Protein AF-A0A453NXA2-F1 (afdb_monomer)

InterPro domains:
  IPR001005 SANT/Myb domain [PS50090] (197-261)
  IPR001005 SANT/Myb domain [SM00717] (201-263)
  IPR041636 Ribonuclease J, C-terminal [PF17770] (17-119)
  IPR044822 Myb/SANT-like DNA-binding domain 4 [PF13837] (202-285)

Nearest PDB structures (foldseek):
  3zq4-assembly1_E  TM=6.603E-01  e=2.485E-03  Bacillus subtilis subsp. subtilis str. 168
  3zq4-assembly1_A  TM=5.933E-01  e=2.485E-03  Bacillus subtilis subsp. subtilis str. 168
  6ah0-assembly1_A  TM=2.338E-01  e=2.488E+00  Homo sapiens

Secondary structure (DSSP, 8-state):
---EEETTTEEE-TTTTTHHHHHHHHHH-EEEEEEEEEPPPTTS---S-EEEEEEEEESS--GGGHHHHHHHHHHHHHHHTS-TT--HHHHHHHHHHHHHHHHHHHHS---EEEEEEEE--SS---THHHHHHHHHHHTTTTSPPP-------PPPP-------------------------------------PPP----TT---HHHHHHHHHHHHHTHHHHHH-S-THHHHHHHHHHHHHTT----HHHHHHHHHHHHHHHHHHTT-HHHHHH-TTHHHHHHHHGGGSSSS--

Structure (mmCIF, N/CA/C/O backbone):
data_AF-A0A453NXA2-F1
#
_entry.id   AF-A0A453NXA2-F1
#
loop_
_atom_site.group_PDB
_atom_site.id
_atom_site.type_symbol
_atom_site.label_atom_id
_atom_site.label_alt_id
_atom_site.label_comp_id
_atom_site.label_asym_id
_atom_site.label_entity_id
_atom_site.label_seq_id
_atom_site.pdbx_PDB_ins_code
_atom_site.Cartn_x
_atom_site.Cartn_y
_atom_site.Cartn_z
_atom_site.occupancy
_atom_site.B_iso_or_equiv
_atom_site.auth_seq_id
_atom_site.auth_comp_id
_atom_site.auth_asym_id
_atom_site.auth_atom_id
_atom_site.pdbx_PDB_model_num
ATOM 1 N N . ARG A 1 1 ? 34.187 -11.661 -14.215 1.00 79.56 1 ARG A N 1
ATOM 2 C CA . ARG A 1 1 ? 32.907 -11.544 -13.470 1.00 79.56 1 ARG A CA 1
ATOM 3 C C . ARG A 1 1 ? 31.966 -10.726 -14.341 1.00 79.56 1 ARG A C 1
ATOM 5 O O . ARG A 1 1 ? 32.430 -9.729 -14.877 1.00 79.56 1 ARG A O 1
ATOM 12 N N . LEU A 1 2 ? 30.729 -11.174 -14.564 1.00 91.75 2 LEU A N 1
ATOM 13 C CA . LEU A 1 2 ? 29.764 -10.411 -15.360 1.00 91.75 2 LEU A CA 1
ATOM 14 C C . LEU A 1 2 ? 29.405 -9.125 -14.603 1.00 91.75 2 LEU A C 1
ATOM 16 O O . LEU A 1 2 ? 29.088 -9.188 -13.413 1.00 91.75 2 LEU A O 1
ATOM 20 N N . MET A 1 3 ? 29.511 -7.991 -15.287 1.00 93.19 3 MET A N 1
ATOM 21 C CA . MET A 1 3 ? 29.197 -6.669 -14.754 1.00 93.19 3 MET A CA 1
ATOM 22 C C . MET A 1 3 ? 28.035 -6.091 -15.552 1.00 93.19 3 MET A C 1
ATOM 24 O O . MET A 1 3 ? 27.942 -6.301 -16.760 1.00 93.19 3 MET A O 1
ATOM 28 N N . TYR A 1 4 ? 27.170 -5.361 -14.871 1.00 92.25 4 TYR A N 1
ATOM 29 C CA . TYR A 1 4 ? 25.994 -4.720 -15.426 1.00 92.25 4 TYR A CA 1
ATOM 30 C C . TYR A 1 4 ? 26.121 -3.210 -15.237 1.00 92.25 4 TYR A C 1
ATOM 32 O O . TYR A 1 4 ? 26.714 -2.739 -14.264 1.00 92.25 4 TYR A O 1
ATOM 40 N N . SER A 1 5 ? 25.554 -2.462 -16.177 1.00 92.94 5 SER A N 1
ATOM 41 C CA . SER A 1 5 ? 25.441 -1.007 -16.131 1.00 92.94 5 SER A CA 1
ATOM 42 C C . SER A 1 5 ? 23.957 -0.648 -16.058 1.00 92.94 5 SER A C 1
ATOM 44 O O . SER A 1 5 ? 23.166 -1.133 -16.865 1.00 92.94 5 SER A O 1
ATOM 46 N N . ASP A 1 6 ? 23.584 0.156 -15.062 1.00 91.56 6 ASP A N 1
ATOM 47 C CA . ASP A 1 6 ? 22.231 0.678 -14.842 1.00 91.56 6 ASP A CA 1
ATOM 48 C C . ASP A 1 6 ? 22.245 2.193 -15.089 1.00 91.56 6 ASP A C 1
ATOM 50 O O . ASP A 1 6 ? 22.374 3.013 -14.170 1.00 91.56 6 ASP A O 1
ATOM 54 N N . GLY A 1 7 ? 22.230 2.541 -16.380 1.00 90.38 7 GLY A N 1
ATOM 55 C CA . GLY A 1 7 ? 22.429 3.905 -16.866 1.00 90.38 7 GLY A CA 1
ATOM 56 C C . GLY A 1 7 ? 23.718 4.530 -16.328 1.00 90.38 7 GLY A C 1
ATOM 57 O O . GLY A 1 7 ? 24.735 3.860 -16.146 1.00 90.38 7 GLY A O 1
ATOM 58 N N . ASP A 1 8 ? 23.639 5.820 -16.017 1.00 90.94 8 ASP A N 1
ATOM 59 C CA . ASP A 1 8 ? 24.784 6.618 -15.562 1.00 90.94 8 ASP A CA 1
ATOM 60 C C . ASP A 1 8 ? 25.007 6.512 -14.041 1.00 90.94 8 ASP A C 1
ATOM 62 O O . ASP A 1 8 ? 25.883 7.170 -13.483 1.00 90.94 8 ASP A O 1
ATOM 66 N N . LYS A 1 9 ? 24.162 5.741 -13.341 1.00 84.38 9 LYS A N 1
ATOM 67 C CA . LYS A 1 9 ? 24.026 5.806 -11.878 1.00 84.38 9 LYS A CA 1
ATOM 68 C C . LYS A 1 9 ? 24.672 4.644 -11.143 1.00 84.38 9 LYS A C 1
ATOM 70 O O . LYS A 1 9 ? 25.039 4.813 -9.983 1.00 84.38 9 LYS A O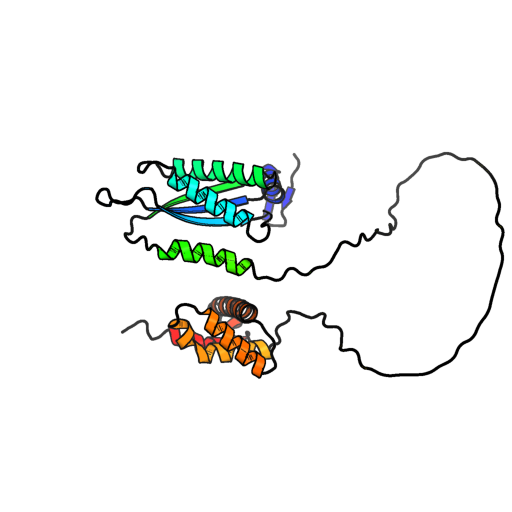 1
ATOM 75 N N . ALA A 1 10 ? 24.790 3.475 -11.771 1.00 87.00 10 ALA A N 1
ATOM 76 C CA . ALA A 1 10 ? 25.385 2.318 -11.117 1.00 87.00 10 ALA A CA 1
ATOM 77 C C . ALA A 1 10 ? 26.055 1.357 -12.108 1.00 87.00 10 ALA A C 1
ATOM 79 O O . ALA A 1 10 ? 25.539 1.064 -13.185 1.00 87.00 10 ALA A O 1
ATOM 80 N N . PHE A 1 11 ? 27.211 0.837 -11.701 1.00 92.88 11 PHE A N 1
ATOM 81 C CA . PHE A 1 11 ? 27.944 -0.220 -12.386 1.00 92.88 11 PHE A CA 1
ATOM 82 C C . PHE A 1 11 ? 28.392 -1.237 -11.346 1.00 92.88 11 PHE A C 1
ATOM 84 O O . PHE A 1 11 ? 28.969 -0.870 -10.323 1.00 92.88 11 PHE A O 1
ATOM 91 N N . GLY A 1 12 ? 28.110 -2.511 -11.578 1.00 94.75 12 GLY A N 1
ATOM 92 C CA . GLY A 1 12 ? 28.336 -3.513 -10.551 1.00 94.75 12 GLY A CA 1
ATOM 93 C C . GLY A 1 12 ? 27.922 -4.901 -10.979 1.00 94.75 12 GLY A C 1
ATOM 94 O O . GLY A 1 12 ? 27.597 -5.167 -12.134 1.00 94.75 12 GLY A O 1
ATOM 95 N N . THR A 1 13 ? 27.963 -5.818 -10.033 1.00 94.94 13 THR A N 1
ATOM 96 C CA . THR A 1 13 ? 27.614 -7.216 -10.267 1.00 94.94 13 THR A CA 1
ATOM 97 C C . THR A 1 13 ? 26.113 -7.410 -10.064 1.00 94.94 13 THR A C 1
ATOM 99 O O . THR A 1 13 ? 25.423 -6.498 -9.609 1.00 94.94 13 THR A O 1
ATOM 102 N N . SER A 1 14 ? 25.573 -8.588 -10.393 1.00 92.75 14 SER A N 1
ATOM 103 C CA . SER A 1 14 ? 24.134 -8.843 -10.210 1.00 92.75 14 SER A CA 1
ATOM 104 C C . SER A 1 14 ? 23.674 -8.652 -8.763 1.00 92.75 14 SER A C 1
ATOM 106 O O . SER A 1 14 ? 22.552 -8.202 -8.536 1.00 92.75 14 SER A O 1
ATOM 108 N N . THR A 1 15 ? 24.549 -8.944 -7.798 1.00 92.50 15 THR A N 1
ATOM 109 C CA . THR A 1 15 ? 24.304 -8.725 -6.370 1.00 92.50 15 THR A CA 1
ATOM 110 C C . THR A 1 15 ? 24.304 -7.242 -6.014 1.00 92.50 15 THR A C 1
ATOM 112 O O . THR A 1 15 ? 23.381 -6.797 -5.344 1.00 92.50 15 THR A O 1
ATOM 115 N N . ASP A 1 16 ? 25.283 -6.471 -6.498 1.00 92.06 16 ASP A N 1
ATOM 116 C CA . ASP A 1 16 ? 25.408 -5.039 -6.172 1.00 92.06 16 ASP A CA 1
ATOM 117 C C . ASP A 1 16 ? 24.217 -4.228 -6.702 1.00 92.06 16 ASP A C 1
ATOM 119 O O . ASP A 1 16 ? 23.805 -3.236 -6.108 1.00 92.06 16 ASP A O 1
ATOM 123 N N . LEU A 1 17 ? 23.645 -4.669 -7.825 1.00 92.38 17 LEU A N 1
ATOM 124 C CA . LEU A 1 17 ? 22.494 -4.038 -8.473 1.00 92.38 17 LEU A CA 1
ATOM 125 C C . LEU A 1 17 ? 21.147 -4.665 -8.076 1.00 92.38 17 LEU A C 1
ATOM 127 O O . LEU A 1 17 ? 20.105 -4.259 -8.601 1.00 92.38 17 LEU A O 1
ATOM 131 N N . CYS A 1 18 ? 21.159 -5.645 -7.165 1.00 92.81 18 CYS A N 1
ATOM 132 C CA . CYS A 1 18 ? 19.988 -6.393 -6.701 1.00 92.81 18 CYS A CA 1
ATOM 133 C C . CYS A 1 18 ? 19.114 -6.935 -7.850 1.00 92.81 18 CYS A C 1
ATOM 135 O O . CYS A 1 18 ? 17.885 -6.884 -7.784 1.00 92.81 18 CYS A O 1
ATOM 137 N N . ILE A 1 19 ? 19.731 -7.440 -8.924 1.00 92.94 19 ILE A N 1
ATOM 138 C CA . ILE A 1 19 ? 19.012 -7.836 -10.150 1.00 92.94 19 ILE A CA 1
ATOM 139 C C . ILE A 1 19 ? 17.969 -8.921 -9.854 1.00 92.94 19 ILE A C 1
ATOM 141 O O . ILE A 1 19 ? 16.827 -8.814 -10.302 1.00 92.94 19 ILE A O 1
ATOM 145 N N . ASP A 1 20 ? 18.327 -9.919 -9.043 1.00 91.62 20 ASP A N 1
ATOM 146 C CA . ASP A 1 20 ? 17.418 -11.009 -8.674 1.00 91.62 20 ASP A CA 1
ATOM 147 C C . ASP A 1 20 ? 16.203 -10.504 -7.884 1.00 91.62 20 ASP A C 1
ATOM 149 O O . ASP A 1 20 ? 15.081 -10.961 -8.094 1.00 91.62 20 ASP A O 1
ATOM 153 N N . GLU A 1 21 ? 16.401 -9.533 -6.990 1.00 92.44 21 GLU A N 1
ATOM 154 C CA . GLU A 1 21 ? 15.311 -8.928 -6.221 1.00 92.44 21 GLU A CA 1
ATOM 155 C C . GLU A 1 21 ? 14.373 -8.128 -7.128 1.00 92.44 21 GLU A C 1
ATOM 157 O O . GLU A 1 21 ? 13.157 -8.312 -7.063 1.00 92.44 21 GLU A O 1
ATOM 162 N N . ARG A 1 22 ? 14.923 -7.312 -8.038 1.00 93.44 22 ARG A N 1
ATOM 163 C CA . ARG A 1 22 ? 14.127 -6.584 -9.040 1.00 93.44 22 ARG A CA 1
ATOM 164 C C . ARG A 1 22 ? 13.293 -7.546 -9.883 1.00 93.44 22 ARG A C 1
ATOM 166 O O . ARG A 1 22 ? 12.110 -7.291 -10.112 1.00 93.44 22 ARG A O 1
ATOM 173 N N . PHE A 1 23 ? 13.886 -8.663 -10.304 1.00 92.44 23 PHE A N 1
ATOM 174 C CA . PHE A 1 23 ? 13.190 -9.687 -11.076 1.00 92.44 23 PHE A CA 1
ATOM 175 C C . PHE A 1 23 ? 12.053 -10.344 -10.279 1.00 92.44 23 PHE A C 1
ATOM 177 O O . PHE A 1 23 ? 10.949 -10.501 -10.810 1.00 92.44 23 PHE A O 1
ATOM 184 N N . ARG A 1 24 ? 12.277 -10.674 -8.998 1.00 91.69 24 ARG A N 1
ATOM 185 C CA . ARG A 1 24 ? 11.220 -11.202 -8.116 1.00 91.69 24 ARG A CA 1
ATOM 186 C C . ARG A 1 24 ? 10.076 -10.209 -7.944 1.00 91.69 24 ARG A C 1
ATOM 188 O O . ARG A 1 24 ? 8.927 -10.587 -8.142 1.00 91.69 24 ARG A O 1
ATOM 195 N N . ILE A 1 25 ? 10.369 -8.940 -7.655 1.00 93.06 25 ILE A N 1
ATOM 196 C CA . ILE A 1 25 ? 9.336 -7.906 -7.481 1.00 93.06 25 ILE A CA 1
ATOM 197 C C . ILE A 1 25 ? 8.529 -7.721 -8.771 1.00 93.06 25 ILE A C 1
ATOM 199 O O . ILE A 1 25 ? 7.306 -7.602 -8.716 1.00 93.06 25 ILE A O 1
ATOM 203 N N . ALA A 1 26 ? 9.185 -7.738 -9.934 1.00 92.12 26 ALA A N 1
ATOM 204 C CA . ALA A 1 26 ? 8.505 -7.629 -11.221 1.00 92.12 26 ALA A CA 1
ATOM 205 C C . ALA A 1 26 ? 7.600 -8.840 -11.523 1.00 92.12 26 ALA A C 1
ATOM 207 O O . ALA A 1 26 ? 6.525 -8.671 -12.095 1.00 92.12 26 ALA A O 1
ATOM 208 N N . SER A 1 27 ? 8.020 -10.047 -11.132 1.00 91.44 27 SER A N 1
ATOM 209 C CA . SER A 1 27 ? 7.342 -11.303 -11.491 1.00 91.44 27 SER A CA 1
ATOM 210 C C . SER A 1 27 ? 6.247 -11.727 -10.506 1.00 91.44 27 SER A C 1
ATOM 212 O O . SER A 1 27 ? 5.199 -12.242 -10.919 1.00 91.44 27 SER A O 1
ATOM 214 N N . ASP A 1 28 ? 6.509 -11.550 -9.211 1.00 92.31 28 ASP A N 1
ATOM 215 C CA . ASP A 1 28 ? 5.683 -12.026 -8.098 1.00 92.31 28 ASP A CA 1
ATOM 216 C C . ASP A 1 28 ? 4.988 -10.898 -7.322 1.00 92.31 28 ASP A C 1
ATOM 218 O O . ASP A 1 28 ? 4.021 -11.159 -6.602 1.00 92.31 28 ASP A O 1
ATOM 222 N N . GLY A 1 29 ? 5.437 -9.655 -7.496 1.00 94.25 29 GLY A N 1
ATOM 223 C CA . GLY A 1 29 ? 4.878 -8.486 -6.834 1.00 94.25 29 GLY A CA 1
ATOM 224 C C . GLY A 1 29 ? 5.404 -8.259 -5.419 1.00 94.25 29 GLY A C 1
ATOM 225 O O . GLY A 1 29 ? 6.118 -9.073 -4.832 1.00 94.25 29 GLY A O 1
ATOM 226 N N . ILE A 1 30 ? 5.029 -7.113 -4.858 1.00 95.62 30 ILE A N 1
ATOM 227 C CA . ILE A 1 30 ? 5.391 -6.711 -3.498 1.00 95.62 30 ILE A CA 1
ATOM 228 C C . ILE A 1 30 ? 4.187 -6.099 -2.779 1.00 95.62 30 ILE A C 1
ATOM 230 O O . ILE A 1 30 ? 3.354 -5.412 -3.380 1.00 95.62 30 ILE A O 1
ATOM 234 N N . ILE A 1 31 ? 4.091 -6.361 -1.480 1.00 96.19 31 ILE A N 1
ATOM 235 C CA . ILE A 1 31 ? 3.026 -5.894 -0.596 1.00 96.19 31 ILE A CA 1
ATOM 236 C C . ILE A 1 31 ? 3.664 -5.166 0.578 1.00 96.19 31 ILE A C 1
ATOM 238 O O . ILE A 1 31 ? 4.486 -5.725 1.302 1.00 96.19 31 ILE A O 1
ATOM 242 N N . PHE A 1 32 ? 3.231 -3.932 0.786 1.00 97.06 32 PHE A N 1
ATOM 243 C CA . PHE A 1 32 ? 3.589 -3.112 1.930 1.00 97.06 32 PHE A CA 1
ATOM 244 C C . PHE A 1 32 ? 2.381 -2.982 2.846 1.00 97.06 32 PHE A C 1
ATOM 246 O O . PHE A 1 32 ? 1.301 -2.588 2.404 1.00 97.06 32 PHE A O 1
ATOM 253 N N . VAL A 1 33 ? 2.567 -3.294 4.124 1.00 97.19 33 VAL A N 1
ATOM 254 C CA . VAL A 1 33 ? 1.532 -3.185 5.151 1.00 97.19 33 VAL A CA 1
ATOM 255 C C . VAL A 1 33 ? 2.051 -2.314 6.280 1.00 97.19 33 VAL A C 1
ATOM 257 O O . VAL A 1 33 ? 3.033 -2.655 6.931 1.00 97.19 33 VAL A O 1
ATOM 260 N N . SER A 1 34 ? 1.363 -1.210 6.539 1.00 96.50 34 SER A N 1
ATOM 261 C CA . SER A 1 34 ? 1.533 -0.429 7.761 1.00 96.50 34 SER A CA 1
ATOM 262 C C . SER A 1 34 ? 0.340 -0.707 8.670 1.00 96.50 34 SER A C 1
ATOM 264 O O . SER A 1 34 ? -0.806 -0.500 8.260 1.00 96.50 34 SER A O 1
ATOM 266 N N . MET A 1 35 ? 0.600 -1.225 9.870 1.00 94.50 35 MET A N 1
ATOM 267 C CA . MET A 1 35 ? -0.419 -1.464 10.889 1.00 94.50 35 MET A CA 1
ATOM 268 C C . MET A 1 35 ? -0.195 -0.547 12.092 1.00 94.50 35 MET A C 1
ATOM 270 O O . MET A 1 35 ? 0.882 -0.522 12.677 1.00 94.50 35 MET A O 1
ATOM 274 N N . GLU A 1 36 ? -1.224 0.204 12.464 1.00 93.25 36 GLU A N 1
ATOM 275 C CA . GLU A 1 36 ? -1.265 0.983 13.703 1.00 93.25 36 GLU A CA 1
ATOM 276 C C . GLU A 1 36 ? -2.062 0.162 14.725 1.00 93.25 36 GLU A C 1
ATOM 278 O O . GLU A 1 36 ? -3.247 -0.101 14.507 1.00 93.25 36 GLU A O 1
ATOM 283 N N . ILE A 1 37 ? -1.414 -0.289 15.801 1.00 91.12 37 ILE A N 1
ATOM 284 C CA . ILE A 1 37 ? -1.985 -1.170 16.829 1.00 91.12 37 ILE A CA 1
ATOM 285 C C . ILE A 1 37 ? -2.448 -0.354 18.032 1.00 91.12 37 ILE A C 1
ATOM 287 O O . ILE A 1 37 ? -1.731 0.511 18.534 1.00 91.12 37 ILE A O 1
ATOM 291 N N . PHE A 1 38 ? -3.641 -0.683 18.521 1.00 88.38 38 PHE A N 1
ATOM 292 C CA . PHE A 1 38 ? -4.271 -0.050 19.668 1.00 88.38 38 PHE A CA 1
ATOM 293 C C . PHE A 1 38 ? -4.617 -1.128 20.693 1.00 88.38 38 PHE A C 1
ATOM 295 O O . PHE A 1 38 ? -5.556 -1.913 20.515 1.00 88.38 38 PHE A O 1
ATOM 302 N N . ARG A 1 39 ? -3.845 -1.177 21.781 1.00 84.88 39 ARG A N 1
ATOM 303 C CA . ARG A 1 39 ? -4.149 -2.050 22.916 1.00 84.88 39 ARG A CA 1
ATOM 304 C C . ARG A 1 39 ? -5.230 -1.426 23.796 1.00 84.88 39 ARG A C 1
ATOM 306 O O . ARG A 1 39 ? -5.106 -0.255 24.166 1.00 84.88 39 ARG A O 1
ATOM 313 N N . PRO A 1 40 ? -6.277 -2.182 24.165 1.00 76.12 40 PRO A N 1
ATOM 314 C CA . PRO A 1 40 ? -7.251 -1.705 25.132 1.00 76.12 40 PRO A CA 1
ATOM 315 C C . PRO A 1 40 ? -6.586 -1.507 26.500 1.00 76.12 40 PRO A C 1
ATOM 317 O O . PRO A 1 40 ? -5.740 -2.297 26.921 1.00 76.12 40 PRO A O 1
ATOM 320 N N . LYS A 1 41 ? -6.989 -0.450 27.217 1.00 68.50 41 LYS A N 1
ATOM 321 C CA . LYS A 1 41 ? -6.615 -0.287 28.627 1.00 68.50 41 LYS A CA 1
ATOM 322 C C . LYS A 1 41 ? -7.300 -1.385 29.455 1.00 68.50 41 LYS A C 1
ATOM 324 O O . LYS A 1 41 ? -8.458 -1.708 29.171 1.00 68.50 41 LYS A O 1
ATOM 329 N N . PRO A 1 42 ? -6.645 -1.893 30.514 1.00 60.69 42 PRO A N 1
ATOM 330 C CA . PRO A 1 42 ? -7.130 -3.028 31.308 1.00 60.69 42 PRO A CA 1
ATOM 331 C C . PRO A 1 42 ? -8.501 -2.808 31.974 1.00 60.69 42 PRO A C 1
ATOM 333 O O . PRO A 1 42 ? -9.134 -3.770 32.387 1.00 60.69 42 PRO A O 1
ATOM 336 N N . ALA A 1 43 ? -8.987 -1.565 32.052 1.00 59.66 43 ALA A N 1
ATOM 337 C CA . ALA A 1 43 ? -10.279 -1.212 32.644 1.00 59.66 43 ALA A CA 1
ATOM 338 C C . ALA A 1 43 ? -11.462 -1.189 31.649 1.00 59.66 43 ALA A C 1
ATOM 340 O O . ALA A 1 43 ? -12.568 -0.820 32.035 1.00 59.66 43 ALA A O 1
ATOM 341 N N . SER A 1 44 ? -11.251 -1.523 30.368 1.00 60.81 44 SER A N 1
ATOM 342 C CA . SER A 1 44 ? -12.305 -1.467 29.343 1.00 60.81 44 SER A CA 1
ATOM 343 C C . SER A 1 44 ? -12.791 -2.867 28.934 1.00 60.81 44 SER A C 1
ATOM 345 O O . SER A 1 44 ? -11.959 -3.737 28.689 1.00 60.81 44 SER A O 1
ATOM 347 N N . PRO A 1 45 ? -14.111 -3.097 28.783 1.00 59.72 45 PRO A N 1
ATOM 348 C CA . PRO A 1 45 ? -14.680 -4.383 28.357 1.00 59.72 45 PRO A CA 1
ATOM 349 C C . PRO A 1 45 ? -14.473 -4.683 26.856 1.00 59.72 45 PRO A C 1
ATOM 351 O O . PRO A 1 45 ? -15.211 -5.469 26.269 1.00 59.72 45 PRO A O 1
ATOM 354 N N . GLN A 1 46 ? -13.502 -4.038 26.199 1.00 59.47 46 GLN A N 1
ATOM 355 C CA . GLN A 1 46 ? -13.254 -4.222 24.770 1.00 59.47 46 GLN A CA 1
ATOM 356 C C . GLN A 1 46 ? -12.503 -5.539 24.539 1.00 59.47 46 GLN A C 1
ATOM 358 O O . GLN A 1 46 ? -11.350 -5.705 24.939 1.00 59.47 46 GLN A O 1
ATOM 363 N N . SER A 1 47 ? -13.179 -6.478 23.881 1.00 63.84 47 SER A N 1
ATOM 364 C CA . SER A 1 47 ? -12.664 -7.791 23.512 1.00 63.84 47 SER A CA 1
ATOM 365 C C . SER A 1 47 ? -11.775 -7.700 22.265 1.00 63.84 47 SER A C 1
ATOM 367 O O . SER A 1 47 ? -12.250 -7.667 21.133 1.00 63.84 47 SER A O 1
ATOM 369 N N . GLY A 1 48 ? -10.459 -7.681 22.472 1.00 71.88 48 GLY A N 1
A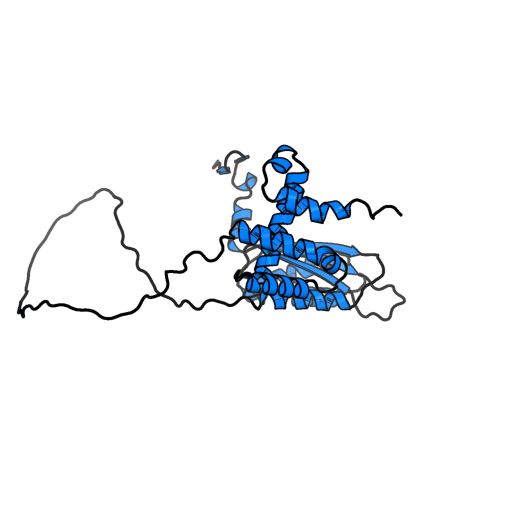TOM 370 C CA . GLY A 1 48 ? -9.468 -7.928 21.419 1.00 71.88 48 GLY A CA 1
ATOM 371 C C . GLY A 1 48 ? -8.630 -6.721 20.997 1.00 71.88 48 GLY A C 1
ATOM 372 O O . GLY A 1 48 ? -8.932 -5.566 21.294 1.00 71.88 48 GLY A O 1
ATOM 373 N N . LEU A 1 49 ? -7.529 -7.017 20.302 1.00 83.12 49 LEU A N 1
ATOM 374 C CA . LEU A 1 49 ? -6.655 -6.007 19.715 1.00 83.12 49 LEU A CA 1
ATOM 375 C C . LEU A 1 49 ? -7.351 -5.353 18.526 1.00 83.12 49 LEU A C 1
ATOM 377 O O . LEU A 1 49 ? -7.812 -6.035 17.608 1.00 83.12 49 LEU A O 1
ATOM 381 N N . LYS A 1 50 ? -7.384 -4.021 18.522 1.00 84.94 50 LYS A N 1
ATOM 382 C CA . LYS A 1 50 ? -7.843 -3.248 17.371 1.00 84.94 50 LYS A CA 1
ATOM 383 C C . LYS A 1 50 ? -6.641 -2.651 16.655 1.00 84.94 50 LYS A C 1
ATOM 385 O O . LYS A 1 50 ? -5.658 -2.256 17.278 1.00 84.94 50 LYS A O 1
ATOM 390 N N . GLY A 1 51 ? -6.722 -2.582 15.334 1.00 87.19 51 GLY A N 1
ATOM 391 C CA . GLY A 1 51 ? -5.667 -1.994 14.525 1.00 87.19 51 GLY A CA 1
ATOM 392 C C . GLY A 1 51 ? -6.192 -1.424 13.224 1.00 87.19 51 GLY A C 1
ATOM 393 O O . GLY A 1 51 ? -7.211 -1.875 12.696 1.00 87.19 51 GLY A O 1
ATOM 394 N N . LYS A 1 52 ? -5.496 -0.405 12.728 1.00 91.12 52 LYS A N 1
ATOM 395 C CA . LYS A 1 52 ? -5.755 0.221 11.434 1.00 91.12 52 LYS A CA 1
ATOM 396 C C . LYS A 1 52 ? -4.689 -0.233 10.451 1.00 91.12 52 LYS A C 1
ATOM 398 O O . LYS A 1 52 ? -3.502 -0.109 10.733 1.00 91.12 52 LYS A O 1
ATOM 403 N N . PHE A 1 53 ? -5.115 -0.715 9.290 1.00 94.31 53 PHE A N 1
ATOM 404 C CA . PHE A 1 53 ? -4.217 -1.201 8.248 1.00 94.31 53 PHE A CA 1
ATOM 405 C C . PHE A 1 53 ? -4.177 -0.237 7.064 1.00 94.31 53 PHE A C 1
ATOM 407 O O . PHE A 1 53 ? -5.204 0.265 6.606 1.00 94.31 53 PHE A O 1
ATOM 414 N N . LYS A 1 54 ? -2.982 -0.021 6.525 1.00 95.00 54 LYS A N 1
ATOM 415 C CA . LYS A 1 54 ? -2.744 0.605 5.223 1.00 95.00 54 LYS A CA 1
ATOM 416 C C . LYS A 1 54 ? -1.963 -0.402 4.386 1.00 95.00 54 LYS A C 1
ATOM 418 O O . LYS A 1 54 ? -0.795 -0.655 4.673 1.00 95.00 54 LYS A O 1
ATOM 423 N N . ILE A 1 55 ? -2.629 -1.011 3.407 1.00 95.38 55 ILE A N 1
ATOM 424 C CA . ILE A 1 55 ? -2.056 -2.033 2.531 1.00 95.38 55 ILE A CA 1
ATOM 425 C C . ILE A 1 55 ? -1.873 -1.420 1.148 1.00 95.38 55 ILE A C 1
ATOM 427 O O . ILE A 1 55 ? -2.828 -0.927 0.553 1.00 95.38 55 ILE A O 1
ATOM 431 N N . THR A 1 56 ? -0.648 -1.480 0.638 1.00 93.31 56 THR A N 1
ATOM 432 C CA . THR A 1 56 ? -0.296 -1.045 -0.714 1.00 93.31 56 THR A CA 1
ATOM 433 C C . THR A 1 56 ? 0.357 -2.207 -1.443 1.00 93.31 56 THR A C 1
ATOM 435 O O . THR A 1 56 ? 1.311 -2.799 -0.944 1.00 93.31 56 THR A O 1
ATOM 438 N N . THR A 1 57 ? -0.118 -2.520 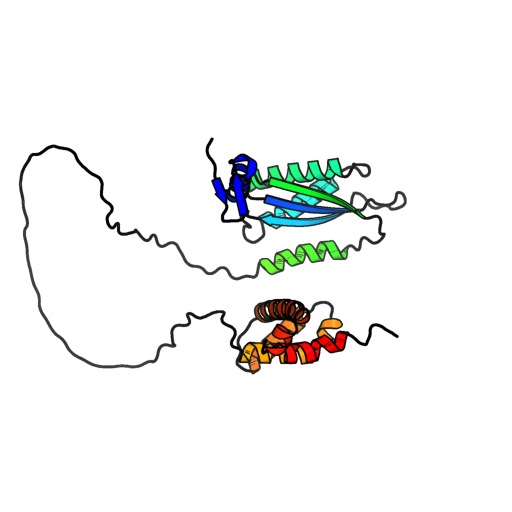-2.642 1.00 93.25 57 THR A N 1
ATOM 439 C CA . THR A 1 57 ? 0.451 -3.577 -3.487 1.00 93.25 57 THR A CA 1
ATOM 440 C C . THR A 1 57 ? 1.063 -2.977 -4.748 1.00 93.25 57 THR A C 1
ATOM 442 O O . THR A 1 57 ? 0.503 -2.047 -5.331 1.00 93.25 57 THR A O 1
ATOM 445 N N . ARG A 1 58 ? 2.195 -3.514 -5.206 1.00 92.19 58 ARG A N 1
ATOM 446 C CA . ARG A 1 58 ? 2.814 -3.168 -6.496 1.00 92.19 58 ARG A CA 1
ATOM 447 C C . ARG A 1 58 ? 3.108 -4.437 -7.281 1.00 92.19 58 ARG A C 1
ATOM 449 O O . ARG A 1 58 ? 3.422 -5.465 -6.687 1.00 92.19 58 ARG A O 1
ATOM 456 N N . CYS A 1 59 ? 2.991 -4.346 -8.605 1.00 90.25 59 CYS A N 1
ATOM 457 C CA . CYS A 1 59 ? 3.218 -5.469 -9.522 1.00 90.25 59 CYS A CA 1
ATOM 458 C C . CYS A 1 59 ? 2.386 -6.720 -9.168 1.00 90.25 59 CYS A C 1
ATOM 460 O O . CYS A 1 59 ? 2.796 -7.846 -9.423 1.00 90.25 59 CYS A O 1
ATOM 462 N N . LEU A 1 60 ? 1.201 -6.512 -8.581 1.00 86.94 60 LEU A N 1
ATOM 463 C CA . LEU A 1 60 ? 0.257 -7.557 -8.198 1.00 86.94 60 LEU A CA 1
ATOM 464 C C . LEU A 1 60 ? -1.079 -7.297 -8.900 1.00 86.94 60 LEU A C 1
ATOM 466 O O . LEU A 1 60 ? -1.528 -6.153 -8.968 1.00 86.94 60 LEU A O 1
ATOM 470 N N . TRP A 1 61 ? -1.702 -8.345 -9.436 1.00 78.19 61 TRP A N 1
ATOM 471 C CA . TRP A 1 61 ? -2.998 -8.238 -10.108 1.00 78.19 61 TRP A CA 1
ATOM 472 C C . TRP A 1 61 ? -4.097 -7.895 -9.106 1.00 78.19 61 TRP A C 1
ATOM 474 O O . TRP A 1 61 ? -4.244 -8.577 -8.097 1.00 78.19 61 TRP A O 1
ATOM 484 N N . LEU A 1 62 ? -4.874 -6.850 -9.390 1.00 71.75 62 LEU A N 1
ATOM 485 C CA . LEU A 1 62 ? -5.834 -6.314 -8.426 1.00 71.75 62 LEU A CA 1
ATOM 486 C C . LEU A 1 62 ? -7.245 -6.913 -8.522 1.00 71.75 62 LEU A C 1
ATOM 488 O O . LEU A 1 62 ? -8.025 -6.639 -7.621 1.00 71.75 62 LEU A O 1
ATOM 492 N N . ASP A 1 63 ? -7.571 -7.742 -9.524 1.00 83.06 63 ASP A N 1
ATOM 493 C CA . ASP A 1 63 ? -8.905 -8.359 -9.737 1.00 83.06 63 ASP A CA 1
ATOM 494 C C . ASP A 1 63 ? -10.074 -7.440 -9.317 1.00 83.06 63 ASP A C 1
ATOM 496 O O . ASP A 1 63 ? -10.870 -7.765 -8.434 1.00 83.06 63 ASP A O 1
ATOM 500 N N . ASN A 1 64 ? -10.095 -6.218 -9.865 1.00 83.81 64 ASN A N 1
ATOM 501 C CA . ASN A 1 64 ? -11.086 -5.182 -9.545 1.00 83.81 64 ASN A CA 1
ATOM 502 C C . ASN A 1 64 ? -11.258 -4.906 -8.034 1.00 83.81 64 ASN A C 1
ATOM 504 O O . ASN A 1 64 ? -12.368 -4.718 -7.540 1.00 83.81 64 ASN A O 1
ATOM 508 N N . GLY A 1 65 ? -10.151 -4.923 -7.288 1.00 84.69 65 GLY A N 1
ATOM 509 C CA . GLY A 1 65 ? -10.089 -4.691 -5.844 1.00 84.69 65 GLY A CA 1
ATOM 510 C C . GLY A 1 65 ? -10.315 -5.939 -4.983 1.00 84.69 65 GLY A C 1
ATOM 511 O O . GLY A 1 65 ? -10.021 -5.906 -3.789 1.00 84.69 65 GLY A O 1
ATOM 512 N N . ARG A 1 66 ? -10.752 -7.072 -5.552 1.00 90.12 66 ARG A N 1
ATOM 513 C CA . ARG A 1 66 ? -11.105 -8.283 -4.781 1.00 90.12 66 ARG A CA 1
ATOM 514 C C . ARG A 1 66 ? -9.930 -8.859 -4.002 1.00 90.12 66 ARG A C 1
ATOM 516 O O . ARG A 1 66 ? -10.095 -9.273 -2.853 1.00 90.12 66 ARG A O 1
ATOM 523 N N . LEU A 1 67 ? -8.739 -8.866 -4.605 1.00 91.00 67 LEU A N 1
ATOM 524 C CA . LEU A 1 67 ? -7.533 -9.321 -3.917 1.00 91.00 67 LEU A CA 1
ATOM 525 C C . LEU A 1 67 ? -7.187 -8.393 -2.748 1.00 91.00 67 LEU A C 1
ATOM 527 O O . LEU A 1 67 ? -6.817 -8.864 -1.673 1.00 91.00 67 LEU A O 1
ATOM 531 N N . LEU A 1 68 ? -7.329 -7.082 -2.946 1.00 91.75 68 LEU A N 1
ATOM 532 C CA . LEU A 1 68 ? -7.054 -6.090 -1.914 1.00 91.75 68 LEU A CA 1
ATOM 533 C C . LEU A 1 68 ? -8.037 -6.230 -0.744 1.00 91.75 68 LEU A C 1
ATOM 535 O O . LEU A 1 68 ? -7.610 -6.287 0.407 1.00 91.75 68 LEU A O 1
ATOM 539 N N . ASP A 1 69 ? -9.327 -6.410 -1.025 1.00 91.94 69 ASP A N 1
ATOM 540 C CA . ASP A 1 69 ? -10.345 -6.706 -0.011 1.00 91.94 69 ASP A CA 1
ATOM 541 C C . ASP A 1 69 ? -10.033 -7.981 0.776 1.00 91.94 69 ASP A C 1
ATOM 543 O O . ASP A 1 69 ? -10.159 -8.021 2.004 1.00 91.94 69 ASP A O 1
ATOM 547 N N . ALA A 1 70 ? -9.610 -9.039 0.081 1.00 93.62 70 ALA A N 1
ATOM 548 C CA . ALA A 1 70 ? -9.210 -10.287 0.717 1.00 93.62 70 ALA A CA 1
ATOM 549 C C . ALA A 1 70 ? -7.972 -10.101 1.613 1.00 93.62 70 ALA A C 1
ATOM 551 O O . ALA A 1 70 ? -7.935 -10.654 2.714 1.00 93.62 70 ALA A O 1
ATOM 552 N N . LEU A 1 71 ? -6.991 -9.292 1.187 1.00 95.06 71 LEU A N 1
ATOM 553 C CA . LEU A 1 71 ? -5.818 -8.930 1.993 1.00 95.06 71 LEU A CA 1
ATOM 554 C C . LEU A 1 71 ? -6.238 -8.200 3.273 1.00 95.06 71 LEU A C 1
ATOM 556 O O . LEU A 1 71 ? -5.804 -8.579 4.360 1.00 95.06 71 LEU A O 1
ATOM 560 N N . TYR A 1 72 ? -7.118 -7.203 3.164 1.00 95.19 72 TYR A N 1
ATOM 561 C CA . TYR A 1 72 ? -7.623 -6.456 4.317 1.00 95.19 72 TYR A CA 1
ATOM 562 C C . TYR A 1 72 ? -8.374 -7.352 5.305 1.00 95.19 72 TYR A C 1
ATOM 564 O O . TYR A 1 72 ? -8.079 -7.334 6.503 1.00 95.19 72 TYR A O 1
ATOM 572 N N . LYS A 1 73 ? -9.297 -8.187 4.815 1.00 94.69 73 LYS A N 1
ATOM 573 C CA . LYS A 1 73 ? -10.049 -9.134 5.654 1.00 94.69 73 LYS A CA 1
ATOM 574 C C . LYS A 1 73 ? -9.122 -10.122 6.364 1.00 94.69 73 LYS A C 1
ATOM 576 O O . LYS A 1 73 ? -9.278 -10.350 7.562 1.00 94.69 73 LYS A O 1
ATOM 581 N N . ALA A 1 74 ? -8.136 -10.668 5.652 1.00 95.50 74 ALA A N 1
ATOM 582 C CA . ALA A 1 74 ? -7.167 -11.600 6.221 1.00 95.50 74 ALA A CA 1
ATOM 583 C C . ALA A 1 74 ? -6.272 -10.937 7.282 1.00 95.50 74 ALA A C 1
ATOM 585 O O . ALA A 1 74 ? -6.028 -11.534 8.329 1.00 95.50 74 ALA A O 1
ATOM 586 N N . ALA A 1 75 ? -5.819 -9.701 7.048 1.00 95.50 75 ALA A N 1
ATOM 587 C CA . ALA A 1 75 ? -5.002 -8.952 8.001 1.00 95.50 75 ALA A CA 1
ATOM 588 C C . ALA A 1 75 ? -5.769 -8.628 9.296 1.00 95.50 75 ALA A C 1
ATOM 590 O O . ALA A 1 75 ? -5.238 -8.811 10.392 1.00 95.50 75 ALA A O 1
ATOM 591 N N . HIS A 1 76 ? -7.035 -8.216 9.181 1.00 92.75 76 HIS A N 1
ATOM 592 C CA . HIS A 1 76 ? -7.892 -7.981 10.344 1.00 92.75 76 HIS A CA 1
ATOM 593 C C . HIS A 1 76 ? -8.162 -9.267 11.129 1.00 92.75 76 HIS A C 1
ATOM 595 O O . HIS A 1 76 ? -7.990 -9.274 12.346 1.00 92.75 76 HIS A O 1
ATOM 601 N N . ALA A 1 77 ? -8.510 -10.365 10.450 1.00 93.19 77 ALA A N 1
ATOM 602 C CA . ALA A 1 77 ? -8.728 -11.657 11.100 1.00 93.19 77 ALA A CA 1
ATOM 603 C C . ALA A 1 77 ? -7.471 -12.153 11.837 1.00 93.19 77 ALA A C 1
ATOM 605 O O . ALA A 1 77 ? -7.565 -12.636 12.966 1.00 93.19 77 ALA A O 1
ATOM 606 N N . ALA A 1 78 ? -6.292 -11.973 11.230 1.00 93.19 78 ALA A N 1
ATOM 607 C CA . ALA A 1 78 ? -5.012 -12.282 11.853 1.00 93.19 78 ALA A CA 1
ATOM 608 C C . ALA A 1 78 ? -4.827 -11.501 13.160 1.00 93.19 78 ALA A C 1
ATOM 610 O O . ALA A 1 78 ? -4.586 -12.099 14.206 1.00 93.19 78 ALA A O 1
ATOM 611 N N . LEU A 1 79 ? -5.004 -10.178 13.135 1.00 91.62 79 LEU A N 1
ATOM 612 C CA . LEU A 1 79 ? -4.830 -9.346 14.326 1.00 91.62 79 LEU A CA 1
ATOM 613 C C . LEU A 1 79 ? -5.857 -9.651 15.423 1.00 91.62 79 LEU A C 1
ATOM 615 O O . LEU A 1 79 ? -5.490 -9.695 16.594 1.00 91.62 79 LEU A O 1
ATOM 619 N N . SER A 1 80 ? -7.114 -9.917 15.064 1.00 89.12 80 SER A N 1
ATOM 620 C CA . SER A 1 80 ? -8.144 -10.304 16.035 1.00 89.12 80 SER A CA 1
ATOM 621 C C . SER A 1 80 ? -7.854 -11.645 16.716 1.00 89.12 80 SER A C 1
ATOM 623 O O . SER A 1 80 ? -8.306 -11.860 17.836 1.00 89.12 80 SER A O 1
ATOM 625 N N . SER A 1 81 ? -7.083 -12.530 16.075 1.00 88.56 81 SER A N 1
ATOM 626 C CA . SER A 1 81 ? -6.645 -13.801 16.668 1.00 88.56 81 SER A CA 1
ATOM 627 C C . SER A 1 81 ? -5.428 -13.674 17.598 1.00 88.56 81 SER A C 1
ATOM 629 O O . SER A 1 81 ? -5.085 -14.628 18.295 1.00 88.56 81 SER A O 1
ATOM 631 N N . CYS A 1 82 ? -4.770 -12.510 17.631 1.00 86.00 82 CYS A N 1
ATOM 632 C CA . CYS A 1 82 ? -3.580 -12.294 18.448 1.00 86.00 82 CYS A CA 1
ATOM 633 C C . CYS A 1 82 ? -3.917 -12.041 19.929 1.00 86.00 82 CYS A C 1
ATOM 635 O O . CYS A 1 82 ? -4.872 -11.321 20.236 1.00 86.00 82 CYS A O 1
ATOM 637 N N . PRO A 1 83 ? -3.099 -12.545 20.873 1.00 85.50 83 PRO A N 1
ATOM 638 C CA . PRO A 1 83 ? -3.292 -12.269 22.290 1.00 85.50 83 PRO A CA 1
ATOM 639 C C . PRO A 1 83 ? -2.975 -10.805 22.628 1.00 85.50 83 PRO A C 1
ATOM 641 O O . PRO A 1 83 ? -2.064 -10.199 22.061 1.00 85.50 83 PRO A O 1
ATOM 644 N N . LEU A 1 84 ? -3.674 -10.258 23.629 1.00 81.69 84 LEU A N 1
ATOM 645 C CA . LEU A 1 84 ? -3.566 -8.847 24.031 1.00 81.69 84 LEU A CA 1
ATOM 646 C C . LEU A 1 84 ? -2.157 -8.408 24.456 1.00 81.69 84 LEU A C 1
ATOM 648 O O . LEU A 1 84 ? -1.889 -7.215 24.401 1.00 81.69 84 LEU A O 1
ATOM 652 N N . ASN A 1 85 ? -1.265 -9.331 24.839 1.00 82.69 85 ASN A N 1
ATOM 653 C CA . ASN A 1 85 ? 0.123 -9.056 25.254 1.00 82.69 85 ASN A CA 1
ATOM 654 C C . ASN A 1 85 ? 1.169 -9.470 24.199 1.00 82.69 85 ASN A C 1
ATOM 656 O O . ASN A 1 85 ? 2.354 -9.581 24.497 1.00 82.69 85 ASN A O 1
ATOM 660 N N . CYS A 1 86 ? 0.749 -9.718 22.958 1.00 86.75 86 CYS A N 1
ATOM 661 C CA . CYS A 1 86 ? 1.648 -10.084 21.864 1.00 86.75 86 CYS A CA 1
ATOM 662 C C . CYS A 1 86 ? 2.622 -8.937 21.519 1.00 86.75 86 CYS A C 1
ATOM 664 O O . CYS A 1 86 ? 2.146 -7.816 21.370 1.00 86.75 86 CYS A O 1
ATOM 666 N N . PRO A 1 87 ? 3.938 -9.148 21.332 1.00 91.88 87 PRO A N 1
ATOM 667 C CA . PRO A 1 87 ? 4.846 -8.099 20.853 1.00 91.88 87 PRO A CA 1
ATOM 668 C C . PRO A 1 87 ? 4.565 -7.725 19.386 1.00 91.88 87 PRO A C 1
ATOM 670 O O . PRO A 1 87 ? 4.048 -8.544 18.623 1.00 91.88 87 PRO A O 1
ATOM 673 N N . LEU A 1 88 ? 4.934 -6.503 18.976 1.00 91.88 88 LEU A N 1
ATOM 674 C CA . LEU A 1 88 ? 4.708 -5.999 17.609 1.00 91.88 88 LEU A CA 1
ATOM 675 C C . LEU A 1 88 ? 5.368 -6.887 16.544 1.00 91.88 88 LEU A C 1
ATOM 677 O O . LEU A 1 88 ? 4.725 -7.244 15.563 1.00 91.88 88 LEU A O 1
ATOM 681 N N . SER A 1 89 ? 6.597 -7.344 16.792 1.00 94.12 89 SER A N 1
ATOM 682 C CA . SER A 1 89 ? 7.342 -8.224 15.880 1.00 94.12 89 SER A CA 1
ATOM 683 C C . SER A 1 89 ? 6.622 -9.541 15.578 1.00 94.12 89 SER A C 1
ATOM 685 O O . SER A 1 89 ? 6.675 -10.056 14.459 1.00 94.12 89 SER A O 1
ATOM 687 N N . HIS A 1 90 ? 5.910 -10.093 16.562 1.00 93.56 90 HIS A N 1
ATOM 688 C CA . HIS A 1 90 ? 5.114 -11.299 16.358 1.00 93.56 90 HIS A CA 1
ATOM 689 C C . HIS A 1 90 ? 3.868 -11.006 15.512 1.00 93.56 90 HIS A C 1
ATOM 691 O O . HIS A 1 90 ? 3.539 -11.799 14.631 1.00 93.56 90 HIS A O 1
ATOM 697 N N . MET A 1 91 ? 3.223 -9.850 15.709 1.00 93.75 91 MET A N 1
ATOM 698 C CA . MET A 1 91 ? 2.098 -9.423 14.868 1.00 93.75 91 MET A CA 1
ATOM 699 C C . MET A 1 91 ? 2.532 -9.206 13.416 1.00 93.75 91 MET A C 1
ATOM 701 O O . MET A 1 91 ? 1.877 -9.706 12.502 1.00 93.75 91 MET A O 1
ATOM 705 N N . GLU A 1 92 ? 3.656 -8.519 13.197 1.00 95.44 92 GLU A N 1
ATOM 706 C CA . GLU A 1 92 ? 4.227 -8.278 11.866 1.00 95.44 92 GLU A CA 1
ATOM 707 C C . GLU A 1 92 ? 4.487 -9.591 11.130 1.00 95.44 92 GLU A C 1
ATOM 709 O O . GLU A 1 92 ? 4.046 -9.777 9.991 1.00 95.44 92 GLU A O 1
ATOM 714 N N . ARG A 1 93 ? 5.157 -10.532 11.807 1.00 95.56 93 ARG A N 1
ATOM 715 C CA . ARG A 1 93 ? 5.471 -11.847 11.248 1.00 95.56 93 ARG A CA 1
ATOM 716 C C . ARG A 1 93 ? 4.208 -12.635 10.916 1.00 95.56 93 ARG A C 1
ATOM 718 O O . ARG A 1 93 ? 4.093 -13.157 9.809 1.00 95.56 93 ARG A O 1
ATOM 725 N N . MET A 1 94 ? 3.254 -12.696 11.841 1.00 95.06 94 MET A N 1
ATOM 726 C CA . MET A 1 94 ? 2.009 -13.437 11.653 1.00 95.06 94 MET A CA 1
ATOM 727 C C . MET A 1 94 ? 1.197 -12.887 10.471 1.00 95.06 94 MET A C 1
ATOM 729 O O . MET A 1 94 ? 0.762 -13.652 9.609 1.00 95.06 94 MET A O 1
ATOM 733 N N . VAL A 1 95 ? 1.033 -11.562 10.386 1.00 95.88 95 VAL A N 1
ATOM 734 C CA . VAL A 1 95 ? 0.326 -10.922 9.268 1.00 95.88 95 VAL A CA 1
ATOM 735 C C . VAL A 1 95 ? 1.075 -11.160 7.954 1.00 95.88 95 VAL A C 1
ATOM 737 O O . VAL A 1 95 ? 0.449 -11.537 6.965 1.00 95.88 95 VAL A O 1
ATOM 740 N N . SER A 1 96 ? 2.406 -11.031 7.934 1.00 97.06 96 SER A N 1
ATOM 741 C CA . SER A 1 96 ? 3.217 -11.309 6.739 1.00 97.06 96 SER A CA 1
ATOM 742 C C . SER A 1 96 ? 3.011 -12.739 6.230 1.00 97.06 96 SER A C 1
ATOM 744 O O . SER A 1 96 ? 2.736 -12.949 5.047 1.00 97.06 96 SER A O 1
ATOM 746 N N . GLU A 1 97 ? 3.074 -13.734 7.119 1.00 96.44 97 GLU A N 1
ATOM 747 C CA . GLU A 1 97 ? 2.898 -15.144 6.761 1.00 96.44 97 GLU A CA 1
ATOM 748 C C . GLU A 1 97 ? 1.489 -15.441 6.223 1.00 96.44 97 GLU A C 1
ATOM 750 O O . GLU A 1 97 ? 1.346 -16.167 5.233 1.00 96.44 97 GLU A O 1
ATOM 755 N N . ILE A 1 98 ? 0.449 -14.864 6.833 1.00 96.81 98 ILE A N 1
ATOM 756 C CA . ILE A 1 98 ? -0.943 -15.045 6.399 1.00 96.81 98 ILE A CA 1
ATOM 757 C C . ILE A 1 98 ? -1.168 -14.426 5.018 1.00 96.81 98 ILE A C 1
ATOM 759 O O . ILE A 1 98 ? -1.716 -15.093 4.137 1.00 96.81 98 ILE A O 1
ATOM 763 N N . LEU A 1 99 ? -0.702 -13.196 4.785 1.00 96.19 99 LEU A N 1
ATOM 764 C CA . LEU A 1 99 ? -0.877 -12.524 3.494 1.00 96.19 99 LEU A CA 1
ATOM 765 C C . LEU A 1 99 ? -0.096 -13.230 2.376 1.00 96.19 99 LEU A C 1
ATOM 767 O O . LEU A 1 99 ? -0.642 -13.431 1.291 1.00 96.19 99 LEU A O 1
ATOM 771 N N . ARG A 1 100 ? 1.129 -13.710 2.647 1.00 95.38 100 ARG A N 1
ATOM 772 C CA . ARG A 1 100 ? 1.908 -14.527 1.694 1.00 95.38 100 ARG A CA 1
ATOM 773 C C . ARG A 1 100 ? 1.159 -15.796 1.285 1.00 95.38 100 ARG A C 1
ATOM 775 O O . ARG A 1 100 ? 1.097 -16.120 0.098 1.00 95.38 100 ARG A O 1
ATOM 782 N N . LYS A 1 101 ? 0.585 -16.521 2.253 1.00 95.75 101 LYS A N 1
ATOM 783 C CA . LYS A 1 101 ? -0.202 -17.741 1.991 1.00 95.75 101 LYS A CA 1
ATOM 784 C C . LYS A 1 101 ? -1.474 -17.430 1.206 1.00 95.75 101 LYS A C 1
ATOM 786 O O . LYS A 1 101 ? -1.810 -18.172 0.286 1.00 95.75 101 LYS A O 1
ATOM 791 N N . MET A 1 102 ? -2.151 -16.334 1.546 1.00 94.81 102 MET A N 1
ATOM 792 C CA . MET A 1 102 ? -3.389 -15.920 0.890 1.00 94.81 102 MET A CA 1
ATOM 793 C C . MET A 1 102 ? -3.155 -15.609 -0.591 1.00 94.81 102 MET A C 1
ATOM 795 O O . MET A 1 102 ? -3.814 -16.200 -1.441 1.00 94.81 102 MET A O 1
ATOM 799 N N . VAL A 1 103 ? -2.155 -14.783 -0.914 1.00 93.81 103 VAL A N 1
ATOM 800 C CA . VAL A 1 103 ? -1.846 -14.429 -2.311 1.00 93.81 103 VAL A CA 1
ATOM 801 C C . VAL A 1 103 ? -1.386 -15.645 -3.102 1.00 93.81 103 VAL A C 1
ATOM 803 O O . VAL A 1 103 ? -1.824 -15.840 -4.231 1.00 93.81 103 VAL A O 1
ATOM 806 N N . ARG A 1 104 ? -0.588 -16.528 -2.493 1.00 93.56 104 ARG A N 1
ATOM 807 C CA . ARG A 1 104 ? -0.200 -17.787 -3.136 1.00 93.56 104 ARG A CA 1
ATOM 808 C C . ARG A 1 104 ? -1.405 -18.659 -3.476 1.00 93.56 104 ARG A C 1
ATOM 810 O O . ARG A 1 104 ? -1.421 -19.274 -4.534 1.00 93.56 104 ARG A O 1
ATOM 817 N N . LYS A 1 105 ? -2.410 -18.714 -2.599 1.00 93.38 105 LYS A N 1
ATOM 818 C CA . LYS A 1 105 ? -3.657 -19.440 -2.866 1.00 93.38 105 LYS A CA 1
ATOM 819 C C . LYS A 1 105 ? -4.501 -18.752 -3.944 1.00 93.38 105 LYS A C 1
ATOM 821 O O . LYS A 1 105 ? -5.160 -19.444 -4.707 1.00 93.38 105 LYS A O 1
ATOM 826 N N . TYR A 1 106 ? -4.483 -17.421 -3.993 1.00 91.06 106 TYR A N 1
ATOM 827 C CA . TYR A 1 106 ? -5.295 -16.632 -4.919 1.00 91.06 106 TYR A CA 1
ATOM 828 C C . TYR A 1 106 ? -4.756 -16.652 -6.353 1.00 91.06 106 TYR A C 1
ATOM 830 O O . TYR A 1 106 ? -5.509 -16.883 -7.290 1.00 91.06 106 TYR A O 1
ATOM 838 N N . SER A 1 107 ? -3.457 -16.396 -6.527 1.00 88.81 107 SER A N 1
ATOM 839 C CA . SER A 1 107 ? -2.836 -16.173 -7.840 1.00 88.81 107 SER A CA 1
ATOM 840 C C . SER A 1 107 ? -1.654 -17.096 -8.141 1.00 88.81 107 SER A C 1
ATOM 842 O O . SER A 1 107 ? -1.036 -16.973 -9.196 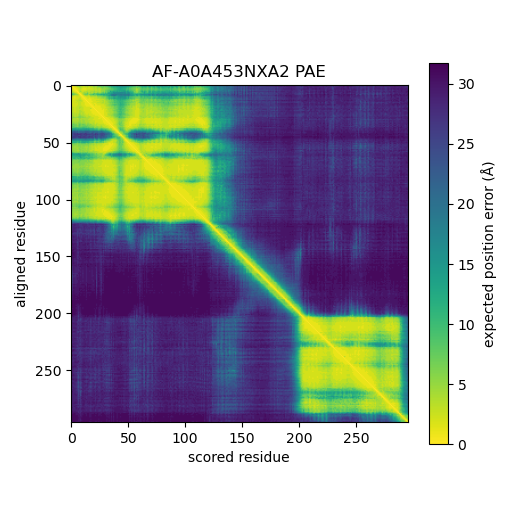1.00 88.81 107 SER A O 1
ATOM 844 N N . GLY A 1 108 ? -1.272 -17.984 -7.216 1.00 90.75 108 GLY A N 1
ATOM 845 C CA . GLY A 1 108 ? -0.067 -18.817 -7.342 1.00 90.75 108 GLY A CA 1
ATOM 846 C C . GLY A 1 108 ? 1.252 -18.054 -7.156 1.00 90.75 108 GLY A C 1
ATOM 847 O O . GLY A 1 108 ? 2.312 -18.678 -7.086 1.00 90.75 108 GLY A O 1
ATOM 848 N N . LYS A 1 109 ? 1.200 -16.721 -7.039 1.00 92.00 109 LYS A N 1
ATOM 849 C CA . LYS A 1 109 ? 2.369 -15.842 -6.921 1.00 92.00 109 LYS A CA 1
ATOM 850 C C . LYS A 1 109 ? 2.967 -15.851 -5.520 1.00 92.00 109 LYS A C 1
ATOM 852 O O . LYS A 1 109 ? 2.322 -16.228 -4.537 1.00 92.00 109 LYS A O 1
ATOM 857 N N . ARG A 1 110 ? 4.229 -15.432 -5.421 1.00 93.38 110 ARG A N 1
ATOM 858 C CA . ARG A 1 110 ? 4.986 -15.407 -4.161 1.00 93.38 110 ARG A CA 1
ATOM 859 C C . ARG A 1 110 ? 5.464 -13.992 -3.832 1.00 93.38 110 ARG A C 1
ATOM 861 O O . ARG A 1 110 ? 6.664 -13.749 -3.889 1.00 93.38 110 ARG A O 1
ATOM 868 N N . PRO A 1 111 ? 4.556 -13.071 -3.474 1.00 94.88 111 PRO A N 1
ATOM 869 C CA . PRO A 1 111 ? 4.942 -11.685 -3.285 1.00 94.88 111 PRO A CA 1
ATOM 870 C C . PRO A 1 111 ? 5.939 -11.529 -2.136 1.00 94.88 111 PRO A C 1
ATOM 872 O O . PRO A 1 111 ? 5.862 -12.234 -1.115 1.00 94.88 111 PRO A O 1
ATOM 875 N N . ASP A 1 112 ? 6.816 -10.539 -2.270 1.00 94.75 112 ASP A N 1
ATOM 876 C CA . ASP A 1 112 ? 7.568 -10.023 -1.136 1.00 94.75 112 ASP A CA 1
ATOM 877 C C . ASP A 1 112 ? 6.628 -9.198 -0.252 1.00 94.75 112 ASP A C 1
ATOM 879 O O . ASP A 1 112 ? 5.878 -8.351 -0.726 1.00 94.75 112 ASP A O 1
ATOM 883 N N . VAL A 1 113 ? 6.587 -9.499 1.046 1.00 96.50 113 VAL A N 1
ATOM 884 C CA . VAL A 1 113 ? 5.649 -8.869 1.985 1.00 96.50 113 VAL A CA 1
ATOM 885 C C . VAL A 1 113 ? 6.428 -8.225 3.112 1.00 96.50 113 VAL A C 1
ATOM 887 O O . VAL A 1 113 ? 7.080 -8.922 3.899 1.00 96.50 113 VAL A O 1
ATOM 890 N N . ILE A 1 114 ? 6.323 -6.903 3.180 1.00 96.56 114 ILE A N 1
ATOM 891 C CA . ILE A 1 114 ? 6.936 -6.048 4.189 1.00 96.56 114 ILE A CA 1
ATOM 892 C C . ILE A 1 114 ? 5.819 -5.516 5.076 1.00 96.56 114 ILE A C 1
ATOM 894 O O . ILE A 1 114 ? 4.854 -4.918 4.600 1.00 96.56 114 ILE A O 1
ATOM 898 N N . VAL A 1 115 ? 5.952 -5.762 6.373 1.00 97.31 115 VAL A N 1
ATOM 899 C CA . VAL A 1 115 ? 4.953 -5.413 7.374 1.00 97.31 115 VAL A CA 1
ATOM 900 C C . VAL A 1 115 ? 5.635 -4.602 8.459 1.00 97.31 115 VAL A C 1
ATOM 902 O O . VAL A 1 115 ? 6.657 -5.036 8.978 1.00 97.31 115 VAL A O 1
ATOM 905 N N . VAL A 1 116 ? 5.071 -3.440 8.771 1.00 96.12 116 VAL A N 1
ATOM 906 C CA . VAL A 1 116 ? 5.570 -2.531 9.803 1.00 96.12 116 VAL A CA 1
ATOM 907 C C . VAL A 1 116 ? 4.433 -2.217 10.761 1.00 96.12 116 VAL A C 1
ATOM 909 O O . VAL A 1 116 ? 3.381 -1.725 10.340 1.00 96.12 116 VAL A O 1
ATOM 912 N N . ALA A 1 117 ? 4.646 -2.497 12.040 1.00 94.75 117 ALA A N 1
ATOM 913 C CA . ALA A 1 117 ? 3.713 -2.231 13.115 1.00 94.75 117 ALA A CA 1
ATOM 914 C C . ALA A 1 117 ? 4.189 -1.066 13.982 1.00 94.75 117 ALA A C 1
ATOM 916 O O . ALA A 1 117 ? 5.335 -1.017 14.424 1.00 94.75 117 ALA A O 1
ATOM 917 N N . SER A 1 118 ? 3.280 -0.141 14.268 1.00 92.19 118 SER A N 1
ATOM 918 C CA . SER A 1 118 ? 3.479 0.928 15.242 1.00 92.19 118 SER A CA 1
ATOM 919 C C . SER A 1 118 ? 2.414 0.843 16.326 1.00 92.19 118 SER A C 1
ATOM 921 O O . SER A 1 118 ? 1.257 0.519 16.060 1.00 92.19 118 SER A O 1
ATOM 923 N N . GLU A 1 119 ? 2.795 1.117 17.570 1.00 88.31 119 GLU A N 1
ATOM 924 C CA . GLU A 1 119 ? 1.845 1.209 18.676 1.00 88.31 119 GLU A CA 1
ATOM 925 C C . GLU A 1 119 ? 1.381 2.658 18.812 1.00 88.31 119 GLU A C 1
ATOM 927 O O . GLU A 1 119 ? 2.200 3.575 18.882 1.00 88.31 119 GLU A O 1
ATOM 932 N N . ASN A 1 120 ? 0.065 2.871 18.823 1.00 81.00 120 ASN A N 1
ATOM 933 C CA . ASN A 1 120 ? -0.501 4.190 19.049 1.00 81.00 120 ASN A CA 1
ATOM 934 C C . ASN A 1 120 ? -1.106 4.263 20.455 1.00 81.00 120 ASN A C 1
ATOM 936 O O . ASN A 1 120 ? -2.148 3.674 20.742 1.00 81.00 120 ASN A O 1
ATOM 940 N N . THR A 1 121 ? -0.446 5.011 21.334 1.00 65.94 121 THR A N 1
ATOM 941 C CA . THR A 1 121 ? -0.861 5.257 22.723 1.00 65.94 121 THR A CA 1
ATOM 942 C C . THR A 1 121 ? -1.900 6.374 22.861 1.00 65.94 121 THR A C 1
ATOM 944 O O . THR A 1 121 ? -2.398 6.607 23.966 1.00 65.94 121 THR A O 1
ATOM 947 N N . THR A 1 122 ? -2.261 7.068 21.774 1.00 53.47 122 THR A N 1
ATOM 948 C CA . THR A 1 122 ? -3.265 8.142 21.819 1.00 53.47 122 THR A CA 1
ATOM 949 C C . THR A 1 122 ? -4.687 7.579 21.876 1.00 53.47 122 THR A C 1
ATOM 951 O O . THR A 1 122 ? -5.126 6.774 21.056 1.00 53.47 122 THR A O 1
ATOM 954 N N . VAL A 1 123 ? -5.399 7.976 22.930 1.00 53.59 123 VAL A N 1
ATOM 955 C CA . VAL A 1 123 ? -6.733 7.497 23.293 1.00 53.59 123 VAL A CA 1
ATOM 956 C C . VAL A 1 123 ? -7.757 8.059 22.304 1.00 53.59 123 VAL A C 1
ATOM 958 O O . VAL A 1 123 ? -7.943 9.269 22.245 1.00 53.59 123 VAL A O 1
ATOM 961 N N . GLY A 1 124 ? -8.433 7.193 21.547 1.00 46.03 124 GLY A N 1
ATOM 962 C CA . GLY A 1 124 ? -9.538 7.606 20.677 1.00 46.03 124 GLY A CA 1
ATOM 963 C C . GLY A 1 124 ? -9.730 6.698 19.472 1.00 46.03 124 GLY A C 1
ATOM 964 O O . GLY A 1 124 ? -9.507 7.109 18.337 1.00 46.03 124 GLY A O 1
ATOM 965 N N . PHE A 1 125 ? -10.139 5.450 19.703 1.00 44.56 125 PHE A N 1
ATOM 966 C CA . PHE A 1 125 ? -10.567 4.573 18.617 1.00 44.56 125 PHE A CA 1
ATOM 967 C C . PHE A 1 125 ? -12.021 4.912 18.258 1.00 44.56 125 PHE A C 1
ATOM 969 O O . PHE A 1 125 ? -12.949 4.389 18.869 1.00 44.56 125 PHE A O 1
ATOM 976 N N . SER A 1 126 ? -12.234 5.818 17.302 1.00 43.97 126 SER A N 1
ATOM 977 C CA . SER A 1 126 ? -13.574 6.084 16.764 1.00 43.97 126 SER A CA 1
ATOM 978 C C . SER A 1 126 ? -13.941 5.012 15.735 1.00 43.97 126 SER A C 1
ATOM 980 O O . SER A 1 126 ? -13.271 4.850 14.714 1.00 43.97 126 SER A O 1
ATOM 982 N N . GLU A 1 127 ? -15.022 4.285 16.006 1.00 45.12 127 GLU A N 1
ATOM 983 C CA . GLU A 1 127 ? -15.542 3.147 15.229 1.00 45.12 127 GLU A CA 1
ATOM 984 C C . GLU A 1 127 ? -15.900 3.505 13.764 1.00 45.12 127 GLU A C 1
ATOM 986 O O . GLU A 1 127 ? -15.932 2.646 12.887 1.00 45.12 127 GLU A O 1
ATOM 991 N N . GLU A 1 128 ? -16.037 4.798 13.453 1.00 43.19 128 GLU A N 1
ATOM 992 C CA . GLU A 1 128 ? -16.331 5.333 12.115 1.00 43.19 128 GLU A CA 1
ATOM 993 C C . GLU A 1 128 ? -15.197 5.165 11.081 1.00 43.19 128 GLU A C 1
ATOM 995 O O . GLU A 1 128 ? -15.443 5.215 9.872 1.00 43.19 128 GLU A O 1
ATOM 1000 N N . VAL A 1 129 ? -13.942 4.968 11.509 1.00 51.44 129 VAL A N 1
ATOM 1001 C CA . VAL A 1 129 ? -12.783 4.945 10.589 1.00 51.44 129 VAL A CA 1
ATOM 1002 C C . VAL A 1 129 ? -12.678 3.623 9.818 1.00 51.44 129 VAL A C 1
ATOM 1004 O O . VAL A 1 129 ? -12.226 3.622 8.673 1.00 51.44 129 VAL A O 1
ATOM 1007 N N . ILE A 1 130 ? -13.146 2.514 10.403 1.00 50.12 130 ILE A N 1
ATOM 1008 C CA . ILE A 1 130 ? -13.153 1.189 9.757 1.00 50.12 130 ILE A CA 1
ATOM 1009 C C . ILE A 1 130 ? -14.117 1.195 8.560 1.00 50.12 130 ILE A C 1
ATOM 1011 O O . ILE A 1 130 ? -13.755 0.765 7.463 1.00 50.12 130 ILE A O 1
ATOM 1015 N N . ASN A 1 131 ? -15.302 1.788 8.733 1.00 40.69 131 ASN A N 1
ATOM 1016 C CA . ASN A 1 131 ? -16.320 1.860 7.683 1.00 40.69 131 ASN A CA 1
ATOM 1017 C C . ASN A 1 131 ? -15.917 2.789 6.527 1.00 40.69 131 ASN A C 1
ATOM 1019 O O . ASN A 1 131 ? -16.269 2.532 5.379 1.00 40.69 131 ASN A O 1
ATOM 1023 N N . ARG A 1 132 ? -15.122 3.833 6.798 1.00 48.25 132 ARG A N 1
ATOM 1024 C CA . ARG A 1 132 ? -14.629 4.755 5.760 1.00 48.25 132 ARG A CA 1
ATOM 1025 C C . ARG A 1 132 ? -13.549 4.163 4.858 1.00 48.25 132 ARG A C 1
ATOM 1027 O O . ARG A 1 132 ? -13.413 4.608 3.724 1.00 48.25 132 ARG A O 1
ATOM 1034 N N . HIS A 1 133 ? -12.766 3.201 5.350 1.00 47.53 133 HIS A N 1
ATOM 1035 C CA . HIS A 1 133 ? -11.741 2.545 4.529 1.00 47.53 133 HIS A CA 1
ATOM 1036 C C . HIS A 1 133 ? -12.316 1.375 3.726 1.00 47.53 133 HIS A C 1
ATOM 1038 O O . HIS A 1 133 ? -11.880 1.149 2.605 1.00 47.53 133 HIS A O 1
ATOM 1044 N N . MET A 1 134 ? -13.355 0.708 4.246 1.00 37.69 134 MET A N 1
ATOM 1045 C CA . MET A 1 134 ? -14.176 -0.233 3.470 1.00 37.69 134 MET A CA 1
ATOM 1046 C C . MET A 1 134 ? -14.910 0.457 2.309 1.00 37.69 134 MET A C 1
ATOM 1048 O O . MET A 1 134 ? -14.963 -0.101 1.220 1.00 37.69 134 MET A O 1
ATOM 1052 N N . SER A 1 135 ? -15.400 1.690 2.487 1.00 38.81 135 SER A N 1
ATOM 1053 C CA . SER A 1 135 ? -16.107 2.415 1.417 1.00 38.81 135 SER A CA 1
ATOM 1054 C C . SER A 1 135 ? -15.198 3.054 0.357 1.00 38.81 135 SER A C 1
ATOM 1056 O O . SER A 1 135 ? -15.673 3.419 -0.718 1.00 38.81 135 SER A O 1
ATOM 1058 N N . LEU A 1 136 ? -13.889 3.176 0.612 1.00 43.97 136 LEU A N 1
ATOM 1059 C CA . LEU A 1 136 ? -12.928 3.618 -0.406 1.00 43.97 136 LEU A CA 1
ATOM 1060 C C . LEU A 1 136 ? -12.631 2.529 -1.445 1.00 43.97 136 LEU A C 1
ATOM 1062 O O . LEU A 1 136 ? -12.268 2.875 -2.567 1.00 43.97 136 LEU A O 1
ATOM 1066 N N . VAL A 1 137 ? -12.838 1.250 -1.111 1.00 43.25 137 VAL A N 1
ATOM 1067 C CA . VAL A 1 137 ? -12.705 0.145 -2.076 1.00 43.25 137 VAL A CA 1
ATOM 1068 C C . VAL A 1 137 ? -13.906 0.093 -3.030 1.00 43.25 137 VAL A C 1
ATOM 1070 O O . VAL A 1 137 ? -13.751 -0.196 -4.215 1.00 43.25 137 VAL A O 1
ATOM 1073 N N . ASP A 1 138 ? -15.093 0.506 -2.572 1.00 34.34 138 ASP A N 1
ATOM 1074 C CA . ASP A 1 138 ? -16.280 0.615 -3.431 1.00 34.34 138 ASP A CA 1
ATOM 1075 C C . ASP A 1 138 ? -16.187 1.760 -4.459 1.00 34.34 138 ASP A C 1
ATOM 1077 O O . ASP A 1 138 ? -16.793 1.675 -5.527 1.00 34.34 138 ASP A O 1
ATOM 1081 N N . TYR A 1 139 ? -15.379 2.799 -4.209 1.00 37.06 139 TYR A N 1
ATOM 1082 C CA . TYR A 1 139 ? -15.179 3.896 -5.171 1.00 37.06 139 TYR A CA 1
ATOM 1083 C C . TYR A 1 139 ? -14.261 3.508 -6.349 1.00 37.06 139 TYR A C 1
ATOM 1085 O O . TYR A 1 139 ? -14.285 4.149 -7.401 1.00 37.06 139 TYR A O 1
ATOM 1093 N N . GLU A 1 140 ? -13.471 2.439 -6.212 1.00 35.53 140 GLU A N 1
ATOM 1094 C CA . GLU A 1 140 ? -12.646 1.895 -7.301 1.00 35.53 140 GLU A CA 1
ATOM 1095 C C . GLU A 1 140 ? -13.422 0.875 -8.162 1.00 35.53 140 GLU A C 1
ATOM 1097 O O . GLU A 1 140 ? -13.060 0.614 -9.309 1.00 35.53 140 GLU A O 1
ATOM 1102 N N . LYS A 1 141 ? -14.559 0.382 -7.648 1.00 36.44 141 LYS A N 1
ATOM 1103 C CA . LYS A 1 141 ? -15.445 -0.614 -8.273 1.00 36.44 141 LYS A CA 1
ATOM 1104 C C . LYS A 1 141 ? -16.403 -0.044 -9.328 1.00 36.44 141 LYS A C 1
ATOM 1106 O O . LYS A 1 141 ? -16.973 -0.803 -10.105 1.00 36.44 141 LYS A O 1
ATOM 1111 N N . THR A 1 142 ? -16.581 1.277 -9.397 1.00 30.22 142 THR A N 1
ATOM 1112 C CA . THR A 1 142 ? -17.489 1.933 -10.363 1.00 30.22 142 THR A CA 1
ATOM 1113 C C . THR A 1 142 ? -16.791 2.478 -11.611 1.00 30.22 142 THR A C 1
ATOM 1115 O O . THR A 1 142 ? -17.382 3.258 -12.359 1.00 30.22 142 THR A O 1
ATOM 1118 N N . ARG A 1 143 ? -15.536 2.092 -11.879 1.00 33.47 143 ARG A N 1
ATOM 1119 C CA . ARG A 1 143 ? -14.911 2.371 -13.178 1.00 33.47 143 ARG A CA 1
ATOM 1120 C C . ARG A 1 143 ? -15.483 1.390 -14.216 1.00 33.47 143 ARG A C 1
ATOM 1122 O O . ARG A 1 143 ? -15.318 0.191 -14.028 1.00 33.47 143 ARG A O 1
ATOM 1129 N N . PRO A 1 144 ? -16.143 1.847 -15.294 1.00 34.00 144 PRO A N 1
ATOM 1130 C CA . PRO A 1 144 ? -16.693 0.932 -16.291 1.00 34.00 144 PRO A CA 1
ATOM 1131 C C . PRO A 1 144 ? -15.566 0.197 -17.037 1.00 34.00 144 PRO A C 1
ATOM 1133 O O . PRO A 1 144 ? -14.667 0.841 -17.586 1.00 34.00 144 PRO A O 1
ATOM 1136 N N . GLU A 1 145 ? -15.624 -1.138 -17.056 1.00 35.56 145 GLU A N 1
ATOM 1137 C CA . GLU A 1 145 ? -14.839 -1.991 -17.957 1.00 35.56 145 GLU A CA 1
ATOM 1138 C C . GLU A 1 145 ? -15.394 -1.872 -19.386 1.00 35.56 145 GLU A C 1
ATOM 1140 O O . GLU A 1 145 ? -16.596 -2.008 -19.622 1.00 35.56 145 GLU A O 1
ATOM 1145 N N . ASN A 1 146 ? -14.509 -1.576 -20.342 1.00 33.03 146 ASN A N 1
ATOM 1146 C CA . ASN A 1 146 ? -14.818 -1.536 -21.770 1.00 33.03 146 ASN A CA 1
ATOM 1147 C C . ASN A 1 146 ? -14.817 -2.974 -22.328 1.00 33.03 146 ASN A C 1
ATOM 1149 O O . ASN A 1 146 ? -13.830 -3.678 -22.112 1.00 33.03 146 ASN A O 1
ATOM 1153 N N . PRO A 1 147 ? -15.856 -3.424 -23.051 1.00 41.78 147 PRO A N 1
ATOM 1154 C CA . PRO A 1 147 ? -15.898 -4.764 -23.612 1.00 41.78 147 PRO A CA 1
ATOM 1155 C C . PRO A 1 147 ? -15.258 -4.758 -25.002 1.00 41.78 147 PRO A C 1
ATOM 1157 O O . PRO A 1 147 ? -15.923 -4.435 -25.981 1.00 41.78 147 PRO A O 1
ATOM 1160 N N . GLU A 1 148 ? -13.992 -5.150 -25.119 1.00 34.50 148 GLU A N 1
ATOM 1161 C CA . GLU A 1 148 ? -13.433 -5.522 -26.423 1.00 34.50 148 GLU A CA 1
ATOM 1162 C C . GLU A 1 148 ? -12.845 -6.930 -26.341 1.00 34.50 148 GLU A C 1
ATOM 1164 O O . GLU A 1 148 ? -11.909 -7.216 -25.598 1.00 34.50 148 GLU A O 1
ATOM 1169 N N . ARG A 1 149 ? -13.541 -7.816 -27.059 1.00 37.47 149 ARG A N 1
ATOM 1170 C CA . ARG A 1 149 ? -13.285 -9.240 -27.228 1.00 37.47 149 ARG A CA 1
ATOM 1171 C C . ARG A 1 149 ? -11.998 -9.473 -28.010 1.00 37.47 149 ARG A C 1
ATOM 1173 O O . ARG A 1 149 ? -11.624 -8.678 -28.865 1.00 37.47 149 ARG A O 1
ATOM 1180 N N . GLU A 1 150 ? -11.426 -10.633 -27.727 1.00 39.88 150 GLU A N 1
ATOM 1181 C CA . GLU A 1 150 ? -10.422 -11.366 -28.490 1.00 39.88 150 GLU A CA 1
ATOM 1182 C C . GLU A 1 150 ? -10.562 -11.175 -30.010 1.00 39.88 150 GLU A C 1
ATOM 1184 O O . GLU A 1 150 ? -11.578 -11.526 -30.613 1.00 39.88 150 GLU A O 1
ATOM 1189 N N . ALA A 1 151 ? -9.502 -10.661 -30.624 1.00 33.50 151 ALA A N 1
ATOM 1190 C CA . ALA A 1 151 ? -9.166 -10.936 -32.008 1.00 33.50 151 ALA A CA 1
ATOM 1191 C C . ALA A 1 151 ? -7.674 -11.277 -32.022 1.00 33.50 151 ALA A C 1
ATOM 1193 O O . ALA A 1 151 ? -6.833 -10.435 -31.705 1.00 33.50 151 ALA A O 1
ATOM 1194 N N . GLU A 1 152 ? -7.362 -12.540 -32.308 1.00 45.16 152 GLU A N 1
ATOM 1195 C CA . GLU A 1 152 ? -6.016 -12.941 -32.693 1.00 45.16 152 GLU A CA 1
ATOM 1196 C C . GLU A 1 152 ? -5.611 -12.157 -33.943 1.00 45.16 152 GLU A C 1
ATOM 1198 O O . GLU A 1 152 ? -6.328 -12.169 -34.944 1.00 45.16 152 GLU A O 1
ATOM 1203 N N . GLU A 1 153 ? -4.457 -11.496 -33.898 1.00 29.38 153 GLU A N 1
ATOM 1204 C CA . GLU A 1 153 ? -3.845 -10.906 -35.082 1.00 29.38 153 GLU A CA 1
ATOM 1205 C C . GLU A 1 153 ? -2.458 -11.525 -35.274 1.00 29.38 153 GLU A C 1
ATOM 1207 O O . GLU A 1 153 ? -1.530 -11.336 -34.484 1.00 29.38 153 GLU A O 1
ATOM 1212 N N . SER A 1 154 ? -2.364 -12.352 -36.313 1.00 29.38 154 SER A N 1
ATOM 1213 C CA . SER A 1 154 ? -1.153 -13.015 -36.777 1.00 29.38 154 SER A CA 1
ATOM 1214 C C . SER A 1 154 ? -0.183 -11.989 -37.372 1.00 29.38 154 SER A C 1
ATOM 1216 O O . SER A 1 154 ? -0.550 -11.182 -38.223 1.00 29.38 154 SER A O 1
ATOM 1218 N N . ILE A 1 155 ? 1.073 -12.037 -36.936 1.00 35.94 155 ILE A N 1
ATOM 1219 C CA . ILE A 1 155 ? 2.147 -11.133 -37.365 1.00 35.94 155 ILE A CA 1
ATOM 1220 C C . ILE A 1 155 ? 2.697 -11.596 -38.731 1.00 35.94 155 ILE A C 1
ATOM 1222 O O . ILE A 1 155 ? 2.997 -12.783 -38.866 1.00 35.94 155 ILE A O 1
ATOM 1226 N N . PRO A 1 156 ? 2.907 -10.713 -39.732 1.00 30.31 156 PRO A N 1
ATOM 1227 C CA . PRO A 1 156 ? 3.713 -11.040 -40.903 1.00 30.31 156 PRO A CA 1
ATOM 1228 C C . PRO A 1 156 ? 5.207 -10.821 -40.623 1.00 30.31 156 PRO A C 1
ATOM 1230 O O . PRO A 1 156 ? 5.642 -9.773 -40.143 1.00 30.31 156 PRO A O 1
ATOM 1233 N N . GLU A 1 157 ? 5.991 -11.840 -40.949 1.00 30.33 157 GLU A N 1
ATOM 1234 C CA . GLU A 1 157 ? 7.429 -11.948 -40.735 1.00 30.33 157 GLU A CA 1
ATOM 1235 C C . GLU A 1 157 ? 8.211 -11.315 -41.900 1.00 30.33 157 GLU A C 1
ATOM 1237 O O . GLU A 1 157 ? 8.016 -11.676 -43.061 1.00 30.33 157 GLU A O 1
ATOM 1242 N N . VAL A 1 158 ? 9.111 -10.367 -41.606 1.00 31.61 158 VAL A N 1
ATOM 1243 C CA . VAL A 1 158 ? 10.077 -9.826 -42.578 1.00 31.61 158 VAL A CA 1
ATOM 1244 C C . VAL A 1 158 ? 11.496 -9.917 -42.014 1.00 31.61 158 VAL A C 1
ATOM 1246 O O . VAL A 1 158 ? 11.865 -9.207 -41.083 1.00 31.61 158 VAL A O 1
ATOM 1249 N N . MET A 1 159 ? 12.266 -10.799 -42.657 1.00 28.80 159 MET A N 1
ATOM 1250 C CA . MET A 1 159 ? 13.718 -10.810 -42.882 1.00 28.80 159 MET A CA 1
ATOM 1251 C C . MET A 1 159 ? 14.659 -10.447 -41.721 1.00 28.80 159 MET A C 1
ATOM 1253 O O . MET A 1 159 ? 14.981 -9.281 -41.483 1.00 28.80 159 MET A O 1
ATOM 1257 N N . ARG A 1 160 ? 15.334 -11.477 -41.191 1.00 28.12 160 ARG A N 1
ATOM 1258 C CA . ARG A 1 160 ? 16.783 -11.404 -40.958 1.00 28.12 160 ARG A CA 1
ATOM 1259 C C . ARG A 1 160 ? 17.458 -12.760 -41.217 1.00 28.12 160 ARG A C 1
ATOM 1261 O O . ARG A 1 160 ? 16.967 -13.809 -40.833 1.00 28.12 160 ARG A O 1
ATOM 1268 N N . THR A 1 161 ? 18.571 -12.657 -41.927 1.00 28.47 161 THR A N 1
ATOM 1269 C CA . THR A 1 161 ? 19.497 -13.652 -42.483 1.00 28.47 161 THR A CA 1
ATOM 1270 C C . THR A 1 161 ? 20.077 -14.667 -41.490 1.00 28.47 161 THR A C 1
ATOM 1272 O O . THR A 1 161 ? 20.496 -14.275 -40.401 1.00 28.47 161 THR A O 1
ATOM 1275 N N . THR A 1 162 ? 20.273 -15.911 -41.938 1.00 33.19 162 THR A N 1
ATOM 1276 C CA . THR A 1 162 ? 21.273 -16.861 -41.405 1.00 33.19 162 THR A CA 1
ATOM 1277 C C . THR A 1 162 ? 22.062 -17.499 -42.559 1.00 33.19 162 THR A C 1
ATOM 1279 O O . THR A 1 162 ? 21.487 -17.652 -43.639 1.00 33.19 162 THR A O 1
ATOM 1282 N N . PRO A 1 163 ? 23.347 -17.857 -42.367 1.00 37.19 163 PRO A N 1
ATOM 1283 C CA . PRO A 1 163 ? 24.182 -18.459 -43.406 1.00 37.19 163 PRO A CA 1
ATOM 1284 C C . PRO A 1 163 ? 24.096 -19.999 -43.448 1.00 37.19 163 PRO A C 1
ATOM 1286 O O . PRO A 1 163 ? 23.844 -20.628 -42.423 1.00 37.19 163 PRO A O 1
ATOM 1289 N N . ASP A 1 164 ? 24.305 -20.517 -44.666 1.00 29.22 164 ASP A N 1
ATOM 1290 C CA . ASP A 1 164 ? 24.909 -21.782 -45.134 1.00 29.22 164 ASP A CA 1
ATOM 1291 C C . ASP A 1 164 ? 24.701 -23.088 -44.330 1.00 29.22 164 ASP A C 1
ATOM 1293 O O . ASP A 1 164 ? 25.118 -23.196 -43.182 1.00 29.22 164 ASP A O 1
ATOM 1297 N N . ASP A 1 165 ? 24.150 -24.148 -44.950 1.00 30.42 165 ASP A N 1
ATOM 1298 C CA . ASP A 1 165 ? 24.953 -25.076 -45.773 1.00 30.42 165 ASP A CA 1
ATOM 1299 C C . ASP A 1 165 ? 24.112 -26.166 -46.502 1.00 30.42 165 ASP A C 1
ATOM 1301 O O . ASP A 1 165 ? 23.105 -26.662 -46.000 1.00 30.42 165 ASP A O 1
ATOM 1305 N N . ALA A 1 166 ? 24.578 -26.499 -47.711 1.00 29.48 166 ALA A N 1
ATOM 1306 C CA . ALA A 1 166 ? 24.423 -27.689 -48.567 1.00 29.48 166 ALA A CA 1
ATOM 1307 C C . ALA A 1 166 ? 23.179 -28.632 -48.533 1.00 29.48 166 ALA A C 1
ATOM 1309 O O . ALA A 1 166 ? 22.990 -29.420 -47.608 1.00 29.48 166 ALA A O 1
ATOM 1310 N N . THR A 1 167 ? 22.504 -28.774 -49.694 1.00 31.12 167 THR A N 1
ATOM 1311 C CA . THR A 1 167 ? 22.486 -29.996 -50.565 1.00 31.12 167 THR A CA 1
ATOM 1312 C C . THR A 1 167 ? 21.193 -30.134 -51.402 1.00 31.12 167 THR A C 1
ATOM 1314 O O . THR A 1 167 ? 20.076 -30.018 -50.910 1.00 31.12 167 THR A O 1
ATOM 1317 N N . THR A 1 168 ? 21.385 -30.395 -52.700 1.00 29.56 168 THR A N 1
ATOM 1318 C CA . THR A 1 168 ? 20.449 -30.353 -53.844 1.00 29.56 168 THR A CA 1
ATOM 1319 C C . THR A 1 168 ? 19.638 -31.642 -54.093 1.00 29.56 168 THR A C 1
ATOM 1321 O O . THR A 1 168 ? 20.127 -32.735 -53.818 1.00 29.56 168 THR A O 1
ATOM 1324 N N . SER A 1 169 ? 18.515 -31.472 -54.823 1.00 30.53 169 SER A N 1
ATOM 1325 C CA . SER A 1 169 ? 17.792 -32.422 -55.721 1.00 30.53 169 SER A CA 1
ATOM 1326 C C . SER A 1 169 ? 16.550 -33.096 -55.107 1.00 30.53 169 SER A C 1
ATOM 1328 O O . SER A 1 169 ? 16.619 -33.586 -53.994 1.00 30.53 169 SER A O 1
ATOM 1330 N N . SER A 1 170 ? 15.376 -33.228 -55.746 1.00 30.17 170 SER A N 1
ATOM 1331 C CA . SER A 1 170 ? 14.926 -32.971 -57.128 1.00 30.17 170 SER A CA 1
ATOM 1332 C C . SER A 1 170 ? 13.409 -33.258 -57.284 1.00 30.17 170 SER A C 1
ATOM 1334 O O . SER A 1 170 ? 12.903 -34.173 -56.647 1.00 30.17 170 SER A O 1
ATOM 1336 N N . ASN A 1 171 ? 12.777 -32.569 -58.249 1.00 25.98 171 ASN A N 1
ATOM 1337 C CA . ASN A 1 171 ? 11.711 -32.995 -59.189 1.00 25.98 171 ASN A CA 1
ATOM 1338 C C . ASN A 1 171 ? 10.210 -33.207 -58.824 1.00 25.98 171 ASN A C 1
ATOM 1340 O O . ASN A 1 171 ? 9.841 -34.115 -58.093 1.00 25.98 171 ASN A O 1
ATOM 1344 N N . ALA A 1 172 ? 9.389 -32.486 -59.621 1.00 27.34 172 ALA A N 1
ATOM 1345 C CA . ALA A 1 172 ? 8.293 -32.951 -60.506 1.00 27.34 172 ALA A CA 1
ATOM 1346 C C . ALA A 1 172 ? 6.797 -32.813 -60.102 1.00 27.34 172 ALA A C 1
ATOM 1348 O O . ALA A 1 172 ? 6.333 -33.453 -59.174 1.00 27.34 172 ALA A O 1
ATOM 1349 N N . GLN A 1 173 ? 6.073 -32.073 -60.979 1.00 25.52 173 GLN A N 1
ATOM 1350 C CA . GLN A 1 173 ? 4.711 -32.299 -61.545 1.00 25.52 173 GLN A CA 1
ATOM 1351 C C . GLN A 1 173 ? 3.504 -32.332 -60.572 1.00 25.52 173 GLN A C 1
ATOM 1353 O O . GLN A 1 173 ? 3.558 -32.940 -59.523 1.00 25.52 173 GLN A O 1
ATOM 1358 N N . GLY A 1 174 ? 2.321 -31.760 -60.823 1.00 22.80 174 GLY A N 1
ATOM 1359 C CA . GLY A 1 174 ? 1.683 -31.133 -61.980 1.00 22.80 174 GLY A CA 1
ATOM 1360 C C . GLY A 1 174 ? 0.204 -30.811 -61.644 1.00 22.80 174 GLY A C 1
ATOM 1361 O O . GLY A 1 174 ? -0.268 -31.106 -60.552 1.00 22.80 174 GLY A O 1
ATOM 1362 N N . ASN A 1 175 ? -0.514 -30.255 -62.628 1.00 27.67 175 ASN A N 1
ATOM 1363 C CA . ASN A 1 175 ? -1.971 -30.028 -62.736 1.00 27.67 175 ASN A CA 1
ATOM 1364 C C . ASN A 1 175 ? -2.621 -28.753 -62.145 1.00 27.67 175 ASN A C 1
ATOM 1366 O O . ASN A 1 175 ? -2.896 -28.619 -60.959 1.00 27.67 175 ASN A O 1
ATOM 1370 N N . LYS A 1 176 ? -3.014 -27.871 -63.081 1.00 27.30 176 LYS A N 1
ATOM 1371 C CA . LYS A 1 176 ? -4.211 -27.006 -63.030 1.00 27.30 176 LYS A CA 1
ATOM 1372 C C . LYS A 1 176 ? -5.383 -27.735 -63.715 1.00 27.30 176 LYS A C 1
ATOM 1374 O O . LYS A 1 176 ? -5.132 -28.618 -64.536 1.00 27.30 176 LYS A O 1
ATOM 1379 N N . PRO A 1 177 ? -6.632 -27.277 -63.525 1.00 28.36 177 PRO A N 1
ATOM 1380 C CA . PRO A 1 177 ? -7.250 -26.530 -64.626 1.00 28.36 177 PRO A CA 1
ATOM 1381 C C . PRO A 1 177 ? -8.026 -25.268 -64.202 1.00 28.36 177 PRO A C 1
ATOM 1383 O O . PRO A 1 177 ? -8.397 -25.071 -63.051 1.00 28.36 177 PRO A O 1
ATOM 1386 N N . LYS A 1 178 ? -8.215 -24.394 -65.199 1.00 27.12 178 LYS A N 1
ATOM 1387 C CA . LYS A 1 178 ? -8.960 -23.121 -65.219 1.00 27.12 178 LYS A CA 1
ATOM 1388 C C . LYS A 1 178 ? -10.426 -23.350 -65.619 1.00 27.12 178 LYS A C 1
ATOM 1390 O O . LYS A 1 178 ? -10.639 -24.250 -66.421 1.00 27.12 178 LYS A O 1
ATOM 1395 N N . LEU A 1 179 ? -11.337 -22.439 -65.243 1.00 25.80 179 LEU A N 1
ATOM 1396 C CA . LEU A 1 179 ? -12.386 -21.765 -66.065 1.00 25.80 179 LEU A CA 1
ATOM 1397 C C . LEU A 1 179 ? -13.264 -20.929 -65.102 1.00 25.80 179 LEU A C 1
ATOM 1399 O O . LEU A 1 179 ? -13.481 -21.387 -63.993 1.00 25.80 179 LEU A O 1
ATOM 1403 N N . GLY A 1 180 ? -13.832 -19.745 -65.341 1.00 25.34 180 GLY A N 1
ATOM 1404 C CA . GLY A 1 180 ? -13.942 -18.761 -66.425 1.00 25.34 180 GLY A CA 1
ATOM 1405 C C . GLY A 1 180 ? -14.891 -17.658 -65.883 1.00 25.34 180 GLY A C 1
ATOM 1406 O O . GLY A 1 180 ? -15.857 -17.980 -65.207 1.00 25.34 180 GLY A O 1
ATOM 1407 N N . LYS A 1 181 ? -14.483 -16.381 -65.892 1.00 26.61 181 LYS A N 1
ATOM 1408 C CA . LYS A 1 181 ? -15.045 -15.256 -66.681 1.00 26.61 181 LYS A CA 1
ATOM 1409 C C . LYS A 1 181 ? -16.540 -14.929 -66.450 1.00 26.61 181 LYS A C 1
ATOM 1411 O O . LYS A 1 181 ? -17.370 -15.745 -66.809 1.00 26.61 181 LYS A O 1
ATOM 1416 N N . ILE A 1 182 ? -16.847 -13.698 -66.005 1.00 29.05 182 ILE A N 1
ATOM 1417 C CA . ILE A 1 182 ? -17.929 -12.798 -66.485 1.00 29.05 182 ILE A CA 1
ATOM 1418 C C . ILE A 1 182 ? -17.601 -11.3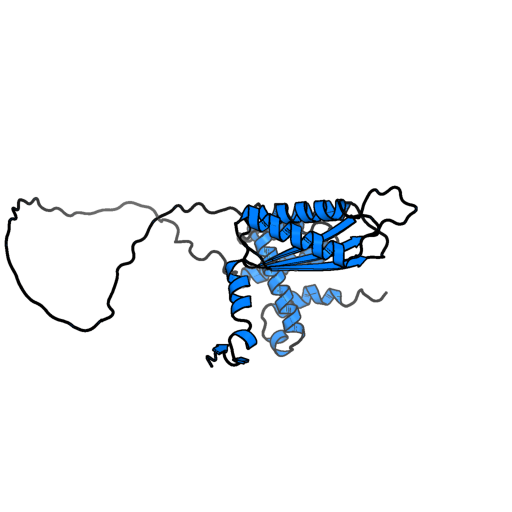48 -66.046 1.00 29.05 182 ILE A C 1
ATOM 1420 O O . ILE A 1 182 ? -16.872 -11.116 -65.088 1.00 29.05 182 ILE A O 1
ATOM 1424 N N . SER A 1 183 ? -18.072 -10.404 -66.855 1.00 23.70 183 SER A N 1
ATOM 1425 C CA . SER A 1 183 ? -17.690 -9.008 -67.091 1.00 23.70 183 SER A CA 1
ATOM 1426 C C . SER A 1 183 ? -18.572 -7.935 -66.415 1.00 23.70 183 SER A C 1
ATOM 1428 O O . SER A 1 183 ? -19.773 -8.142 -66.333 1.00 23.70 183 SER A O 1
ATOM 1430 N N . ILE A 1 184 ? -17.948 -6.783 -66.091 1.00 28.69 184 ILE A N 1
ATOM 1431 C CA . ILE A 1 184 ? -18.312 -5.352 -66.340 1.00 28.69 184 ILE A CA 1
ATOM 1432 C C . ILE A 1 184 ? -19.716 -4.836 -65.924 1.00 28.69 184 ILE A C 1
ATOM 1434 O O . ILE A 1 184 ? -20.710 -5.408 -66.347 1.00 28.69 184 ILE A O 1
ATOM 1438 N N . ILE A 1 185 ? -19.771 -3.690 -65.207 1.00 30.52 185 ILE A N 1
ATOM 1439 C CA . ILE A 1 185 ? -20.483 -2.413 -65.533 1.00 30.52 185 ILE A CA 1
ATOM 1440 C C . ILE A 1 185 ? -20.356 -1.414 -64.348 1.00 30.52 185 ILE A C 1
ATOM 1442 O O . ILE A 1 185 ? -20.736 -1.726 -63.222 1.00 30.52 185 ILE A O 1
ATOM 1446 N N . ASP A 1 186 ? -19.835 -0.212 -64.629 1.00 28.64 186 ASP A N 1
ATOM 1447 C CA . ASP A 1 186 ? -19.882 1.010 -63.800 1.00 28.64 186 ASP A CA 1
ATOM 1448 C C . ASP A 1 186 ? -21.283 1.657 -63.802 1.00 28.64 186 ASP A C 1
ATOM 1450 O O . ASP A 1 186 ? -21.985 1.512 -64.805 1.00 28.64 186 ASP A O 1
ATOM 1454 N N . LYS A 1 187 ? -21.645 2.440 -62.757 1.00 27.62 187 LYS A N 1
ATOM 1455 C CA . LYS A 1 187 ? -22.225 3.815 -62.851 1.00 27.62 187 LYS A CA 1
ATOM 1456 C C . LYS A 1 187 ? -22.981 4.310 -61.589 1.00 27.62 187 LYS A C 1
ATOM 1458 O O . LYS A 1 187 ? -23.965 3.717 -61.170 1.00 27.62 187 LYS A O 1
ATOM 1463 N N . ASP A 1 188 ? -22.492 5.452 -61.089 1.00 23.89 188 ASP A N 1
ATOM 1464 C CA . ASP A 1 188 ? -23.084 6.632 -60.413 1.00 23.89 188 ASP A CA 1
ATOM 1465 C C . ASP A 1 188 ? -24.220 6.599 -59.357 1.00 23.89 188 ASP A C 1
ATOM 1467 O O . ASP A 1 188 ? -25.301 6.055 -59.549 1.00 23.89 188 ASP A O 1
ATOM 1471 N N . SER A 1 189 ? -24.014 7.501 -58.377 1.00 26.70 189 SER A N 1
ATOM 1472 C CA . SER A 1 189 ? -24.958 8.521 -57.857 1.00 26.70 189 SER A CA 1
ATOM 1473 C C . SER A 1 189 ? -25.605 8.337 -56.468 1.00 26.70 189 SER A C 1
ATOM 1475 O O . SER A 1 189 ? -26.613 7.668 -56.299 1.00 26.70 189 SER A O 1
ATOM 1477 N N . SER A 1 190 ? -25.041 9.095 -55.512 1.00 26.70 190 SER A N 1
ATOM 1478 C CA . SER A 1 190 ? -25.633 9.882 -54.404 1.00 26.70 190 SER A CA 1
ATOM 1479 C C . SER A 1 190 ? -26.764 9.324 -53.516 1.00 26.70 190 SER A C 1
ATOM 1481 O O . SER A 1 190 ? -27.879 9.156 -53.987 1.00 26.70 190 SER A O 1
ATOM 1483 N N . THR A 1 191 ? -26.549 9.270 -52.184 1.00 26.05 191 THR A N 1
ATOM 1484 C CA . THR A 1 191 ? -27.370 10.006 -51.179 1.00 26.05 191 THR A CA 1
ATOM 1485 C C . THR A 1 191 ? -26.736 10.054 -49.764 1.00 26.05 191 THR A C 1
ATOM 1487 O O . THR A 1 191 ? -26.336 9.038 -49.211 1.00 26.05 191 THR A O 1
ATOM 1490 N N . SER A 1 192 ? -26.684 11.270 -49.199 1.00 27.25 192 SER A N 1
ATOM 1491 C CA . SER A 1 192 ? -26.897 11.688 -47.788 1.00 27.25 192 SER A CA 1
ATOM 1492 C C . SER A 1 192 ? -26.307 10.923 -46.581 1.00 27.25 192 SER A C 1
ATOM 1494 O O . SER A 1 192 ? -26.803 9.862 -46.215 1.00 27.25 192 SER A O 1
ATOM 1496 N N . ALA A 1 193 ? -25.407 11.593 -45.839 1.00 34.12 193 ALA A N 1
ATOM 1497 C CA . ALA A 1 193 ? -25.549 12.030 -44.425 1.00 34.12 193 ALA A CA 1
ATOM 1498 C C . ALA A 1 193 ? -24.156 12.217 -43.764 1.00 34.12 193 ALA A C 1
ATOM 1500 O O . ALA A 1 193 ? -23.302 11.340 -43.903 1.00 34.12 193 ALA A O 1
ATOM 1501 N N . PRO A 1 194 ? -23.877 13.322 -43.038 1.00 34.78 194 PRO A N 1
ATOM 1502 C CA . PRO A 1 194 ? -22.574 13.521 -42.409 1.00 34.78 194 PRO A CA 1
ATOM 1503 C C . PRO A 1 194 ? -22.473 12.693 -41.120 1.00 34.78 194 PRO A C 1
ATOM 1505 O O . PRO A 1 194 ? -23.096 13.009 -40.108 1.00 34.78 194 PRO A O 1
ATOM 1508 N N . ALA A 1 195 ? -21.668 11.631 -41.149 1.00 33.88 195 ALA A N 1
ATOM 1509 C CA . ALA A 1 195 ? -21.271 10.908 -39.946 1.00 33.88 195 ALA A CA 1
ATOM 1510 C C . ALA A 1 195 ? -20.339 11.788 -39.082 1.00 33.88 195 ALA A C 1
ATOM 1512 O O . ALA A 1 195 ? -19.440 12.445 -39.622 1.00 33.88 195 ALA A O 1
ATOM 1513 N N . PRO A 1 196 ? -20.525 11.826 -37.750 1.00 38.88 196 PRO A N 1
ATOM 1514 C CA . PRO A 1 196 ? -19.753 12.687 -36.871 1.00 38.88 196 PRO A CA 1
ATOM 1515 C C . PRO A 1 196 ? -18.294 12.231 -36.816 1.00 38.88 196 PRO A C 1
ATOM 1517 O O . PRO A 1 196 ? -17.972 11.042 -36.786 1.00 38.88 196 PRO A O 1
ATOM 1520 N N . ALA A 1 197 ? -17.404 13.218 -36.819 1.00 40.16 197 ALA A N 1
ATOM 1521 C CA . ALA A 1 197 ? -15.966 13.046 -36.834 1.00 40.16 197 ALA A CA 1
ATOM 1522 C C . ALA A 1 197 ? -15.461 12.103 -35.727 1.00 40.16 197 ALA A C 1
ATOM 1524 O O . ALA A 1 197 ? -15.830 12.198 -34.557 1.00 40.16 197 ALA A O 1
ATOM 1525 N N . LYS A 1 198 ? -14.538 11.231 -36.138 1.00 36.22 198 LYS A N 1
ATOM 1526 C CA . LYS A 1 198 ? -13.728 10.308 -35.338 1.00 36.22 198 LYS A CA 1
ATOM 1527 C C . LYS A 1 198 ? -13.247 10.961 -34.029 1.00 36.22 198 LYS A C 1
ATOM 1529 O O . LYS A 1 198 ? -12.345 11.798 -34.034 1.00 36.22 198 LYS A O 1
ATOM 1534 N N . SER A 1 199 ? -13.816 10.556 -32.892 1.00 41.91 199 SER A N 1
ATOM 1535 C CA . SER A 1 199 ? -13.395 11.015 -31.564 1.00 41.91 199 SER A CA 1
ATOM 1536 C C . SER A 1 199 ? -12.234 10.171 -31.020 1.00 41.91 199 SER A C 1
ATOM 1538 O O . SER A 1 199 ? -12.416 9.332 -30.138 1.00 41.91 199 SER A O 1
ATOM 1540 N N . SER A 1 200 ? -11.021 10.412 -31.509 1.00 45.41 200 SER A N 1
ATOM 1541 C CA . SER A 1 200 ? -9.779 9.857 -30.948 1.00 45.41 200 SER A CA 1
ATOM 1542 C C . SER A 1 200 ? -8.949 10.937 -30.237 1.00 45.41 200 SER A C 1
ATOM 1544 O O . SER A 1 200 ? -7.787 11.163 -30.554 1.00 45.41 200 SER A O 1
ATOM 1546 N N . ARG A 1 201 ? -9.547 11.645 -29.260 1.00 47.12 201 ARG A N 1
ATOM 1547 C CA . ARG A 1 201 ? -8.837 12.581 -28.349 1.00 47.12 201 ARG A CA 1
ATOM 1548 C C . ARG A 1 201 ? -9.458 12.655 -26.944 1.00 47.12 201 ARG A C 1
ATOM 1550 O O . ARG A 1 201 ? -9.668 13.738 -26.401 1.00 47.12 201 ARG A O 1
ATOM 1557 N N . LYS A 1 202 ? -9.794 11.525 -26.327 1.00 52.62 202 LYS A N 1
ATOM 1558 C CA . LYS A 1 202 ? -10.384 11.519 -24.978 1.00 52.62 202 LYS A CA 1
ATOM 1559 C C . LYS A 1 202 ? -9.274 11.662 -23.925 1.00 52.62 202 LYS A C 1
ATOM 1561 O O . LYS A 1 202 ? -8.751 10.646 -23.497 1.00 52.62 202 LYS A O 1
ATOM 1566 N N . ASN A 1 203 ? -8.861 12.902 -23.604 1.00 56.88 203 ASN A N 1
ATOM 1567 C CA . ASN A 1 203 ? -8.264 13.356 -22.316 1.00 56.88 203 ASN A CA 1
ATOM 1568 C C . ASN A 1 203 ? -7.294 14.556 -22.403 1.00 56.88 203 ASN A C 1
ATOM 1570 O O . ASN A 1 203 ? -6.698 14.920 -21.392 1.00 56.88 203 ASN A O 1
ATOM 1574 N N . LYS A 1 204 ? -7.156 15.248 -23.542 1.00 79.94 204 LYS A N 1
ATOM 1575 C CA . LYS A 1 204 ? -6.482 16.562 -23.535 1.00 79.94 204 LYS A CA 1
ATOM 1576 C C . LYS A 1 204 ? -7.443 17.612 -22.981 1.00 79.94 204 LYS A C 1
ATOM 1578 O O . LYS A 1 204 ? -8.492 17.847 -23.575 1.00 79.94 204 LYS A O 1
ATOM 1583 N N . TRP A 1 205 ? -7.123 18.169 -21.817 1.00 86.25 205 TRP A N 1
ATOM 1584 C CA . TRP A 1 205 ? -7.797 19.352 -21.286 1.00 86.25 205 TRP A CA 1
ATOM 1585 C C . TRP A 1 205 ? -7.321 20.572 -22.060 1.00 86.25 205 TRP A C 1
ATOM 1587 O O . TRP A 1 205 ? -6.114 20.760 -22.232 1.00 86.25 205 TRP A O 1
ATOM 1597 N N . LYS A 1 206 ? -8.258 21.363 -22.575 1.00 89.00 206 LYS A N 1
ATOM 1598 C CA . LYS A 1 206 ? -7.914 22.613 -23.249 1.00 89.00 206 LYS A CA 1
ATOM 1599 C C . LYS A 1 206 ? -7.585 23.690 -22.209 1.00 89.00 206 LYS A C 1
ATOM 1601 O O . LYS A 1 206 ? -8.136 23.643 -21.106 1.00 89.00 206 LYS A O 1
ATOM 1606 N N . PRO A 1 207 ? -6.724 24.667 -22.531 1.00 86.69 207 PRO A N 1
ATOM 1607 C CA . PRO A 1 207 ? -6.396 25.745 -21.606 1.00 86.69 207 PRO A CA 1
ATOM 1608 C C . PRO A 1 207 ? -7.613 26.498 -21.068 1.00 86.69 207 PRO A C 1
ATOM 1610 O O . PRO A 1 207 ? -7.617 26.894 -19.907 1.00 86.69 207 PRO A O 1
ATOM 1613 N N . GLU A 1 208 ? -8.648 26.651 -21.888 1.00 86.75 208 GLU A N 1
ATOM 1614 C CA . GLU A 1 208 ? -9.908 27.302 -21.535 1.00 86.75 208 GLU A CA 1
ATOM 1615 C C . GLU A 1 208 ? -10.691 26.471 -20.510 1.00 86.75 208 GLU A C 1
ATOM 1617 O O . GLU A 1 208 ? -11.186 27.015 -19.529 1.00 86.75 208 GLU A O 1
ATOM 1622 N N . GLU A 1 209 ? -10.718 25.143 -20.669 1.00 90.56 209 GLU A N 1
ATOM 1623 C CA . GLU A 1 209 ? -11.368 24.231 -19.717 1.00 90.56 209 GLU A CA 1
ATOM 1624 C C . GLU A 1 209 ? -10.671 24.249 -18.351 1.00 90.56 209 GLU A C 1
ATOM 1626 O O . GLU A 1 209 ? -11.326 24.185 -17.312 1.00 90.56 209 GLU A O 1
ATOM 1631 N N . ILE A 1 210 ? -9.337 24.358 -18.352 1.00 89.75 210 ILE A N 1
ATOM 1632 C CA . ILE A 1 210 ? -8.536 24.480 -17.130 1.00 89.75 210 ILE A CA 1
ATOM 1633 C C . ILE A 1 210 ? -8.830 25.814 -16.437 1.00 89.75 210 ILE A C 1
ATOM 1635 O O . ILE A 1 210 ? -9.044 25.823 -15.229 1.00 89.75 210 ILE A O 1
ATOM 1639 N N . LYS A 1 211 ? -8.905 26.927 -17.180 1.00 90.19 211 LYS A N 1
ATOM 1640 C CA . LYS A 1 211 ? -9.266 28.240 -16.615 1.00 90.19 211 LYS A CA 1
ATOM 1641 C C . LYS A 1 211 ? -10.667 28.229 -15.996 1.00 90.19 211 LYS A C 1
ATOM 1643 O O . LYS A 1 211 ? -10.812 28.665 -14.857 1.00 90.19 211 LYS A O 1
ATOM 1648 N N . SER A 1 212 ? -11.662 27.666 -16.686 1.00 89.75 212 SER A N 1
ATOM 1649 C CA . SER A 1 212 ? -13.024 27.522 -16.150 1.00 89.75 212 SER A CA 1
ATOM 1650 C C . SER A 1 212 ? -13.070 26.657 -14.889 1.00 89.75 212 SER A C 1
ATOM 1652 O O . SER A 1 212 ? -13.752 27.006 -13.927 1.00 89.75 212 SER A O 1
ATOM 1654 N N . LEU A 1 213 ? -12.321 25.547 -14.854 1.00 91.94 213 LEU A N 1
ATOM 1655 C CA . LEU A 1 213 ? -12.204 24.710 -13.657 1.00 91.94 213 LEU A CA 1
ATOM 1656 C C . LEU A 1 213 ? -11.584 25.487 -12.487 1.00 91.94 213 LEU A C 1
ATOM 1658 O O . LEU A 1 213 ? -12.036 25.341 -11.351 1.00 91.94 213 LEU A O 1
ATOM 1662 N N . ILE A 1 214 ? -10.566 26.308 -12.767 1.00 91.94 214 ILE A N 1
ATOM 1663 C CA . ILE A 1 214 ? -9.899 27.122 -11.750 1.00 91.94 214 ILE A CA 1
ATOM 1664 C C . ILE A 1 214 ? -10.858 28.123 -11.121 1.00 91.94 214 ILE A C 1
ATOM 1666 O O . ILE A 1 214 ? -10.970 28.184 -9.897 1.00 91.94 214 ILE A O 1
ATOM 1670 N N . GLN A 1 215 ? -11.587 28.843 -11.966 1.00 91.38 215 GLN A N 1
ATOM 1671 C CA . GLN A 1 215 ? -12.564 29.831 -11.542 1.00 91.38 215 GLN A CA 1
ATOM 1672 C C . GLN A 1 215 ? -13.679 29.207 -10.688 1.00 91.38 215 GLN A C 1
ATOM 1674 O O . GLN A 1 215 ? -13.906 29.648 -9.565 1.00 91.38 215 GLN A O 1
ATOM 1679 N N . LEU A 1 216 ? -14.321 28.138 -11.176 1.00 90.56 216 LEU A N 1
ATOM 1680 C CA . LEU A 1 216 ? -15.430 27.481 -10.471 1.00 90.56 216 LEU A CA 1
ATOM 1681 C C . LEU A 1 216 ? -15.001 26.890 -9.125 1.00 90.56 216 LEU A C 1
ATOM 1683 O O . LEU A 1 216 ? -15.747 26.957 -8.149 1.00 90.56 216 LEU A O 1
ATOM 1687 N N . ARG A 1 217 ? -13.786 26.327 -9.035 1.00 89.50 217 ARG A N 1
ATOM 1688 C CA . ARG A 1 217 ? -13.251 25.906 -7.736 1.00 89.50 217 ARG A CA 1
ATOM 1689 C C . ARG A 1 217 ? -13.048 27.123 -6.842 1.00 89.50 217 ARG A C 1
ATOM 1691 O O . ARG A 1 217 ? -13.465 27.071 -5.690 1.00 89.50 217 ARG A O 1
ATOM 1698 N N . GLY A 1 218 ? -12.410 28.180 -7.347 1.00 85.94 218 GLY A N 1
ATOM 1699 C CA . GLY A 1 218 ? -12.164 29.422 -6.610 1.00 85.94 218 GLY A CA 1
ATOM 1700 C C . GLY A 1 218 ? -13.428 29.978 -5.951 1.00 85.94 218 GLY A C 1
ATOM 1701 O O . GLY A 1 218 ? -13.431 30.204 -4.744 1.00 85.94 218 GLY A O 1
ATOM 1702 N N . GLU A 1 219 ? -14.524 30.073 -6.707 1.00 86.44 219 GLU A N 1
ATOM 1703 C CA . GLU A 1 219 ? -15.844 30.521 -6.226 1.00 86.44 219 GLU A CA 1
ATOM 1704 C C . GLU A 1 219 ? -16.413 29.637 -5.104 1.00 86.44 219 GLU A C 1
ATOM 1706 O O . GLU A 1 219 ? -17.116 30.109 -4.212 1.00 86.44 219 GLU A O 1
ATOM 1711 N N . MET A 1 220 ? -16.097 28.343 -5.120 1.00 83.00 220 MET A N 1
ATOM 1712 C CA . MET A 1 220 ? -16.580 27.372 -4.139 1.00 83.00 220 MET A CA 1
ATOM 1713 C C . MET A 1 220 ? -15.578 27.095 -3.008 1.00 83.00 220 MET A C 1
ATOM 1715 O O . MET A 1 220 ? -15.853 26.242 -2.160 1.00 83.00 220 MET A O 1
ATOM 1719 N N . ASN A 1 221 ? -14.428 27.779 -2.968 1.00 84.25 221 ASN A N 1
ATOM 1720 C CA . ASN A 1 221 ? -13.307 27.444 -2.083 1.00 84.25 221 ASN A CA 1
ATOM 1721 C C . ASN A 1 221 ? -13.717 27.351 -0.602 1.00 84.25 221 ASN A C 1
ATOM 1723 O O . ASN A 1 221 ? -13.389 26.373 0.065 1.00 84.25 221 ASN A O 1
ATOM 1727 N N . GLU A 1 222 ? -14.509 28.302 -0.108 1.00 81.81 222 GLU A N 1
ATOM 1728 C CA . GLU A 1 222 ? -15.001 28.322 1.278 1.00 81.81 222 GLU A CA 1
ATOM 1729 C C . GLU A 1 222 ? -15.856 27.085 1.624 1.00 81.81 222 GLU A C 1
ATOM 1731 O O . GLU A 1 222 ? -15.713 26.473 2.688 1.00 81.81 222 GLU A O 1
ATOM 1736 N N . LYS A 1 223 ? -16.692 26.631 0.682 1.00 80.75 223 LYS A N 1
ATOM 1737 C CA . LYS A 1 223 ? -17.498 25.409 0.837 1.00 80.75 223 LYS A CA 1
ATOM 1738 C C . LYS A 1 223 ? -16.616 24.160 0.863 1.00 80.75 223 LYS A C 1
ATOM 1740 O O . LYS A 1 223 ? -16.890 23.222 1.610 1.00 80.75 223 LYS A O 1
ATOM 1745 N N . PHE A 1 224 ? -15.525 24.146 0.095 1.00 83.25 224 PHE A N 1
ATOM 1746 C CA . PHE A 1 224 ? -14.561 23.039 0.113 1.00 83.25 224 PHE A CA 1
ATOM 1747 C C . PHE A 1 224 ? -13.824 22.898 1.451 1.00 83.25 224 PHE A C 1
ATOM 1749 O O . PHE A 1 224 ? -13.428 21.777 1.792 1.00 83.25 224 PHE A O 1
ATOM 1756 N N . GLN A 1 225 ? -13.670 23.990 2.208 1.00 77.06 225 GLN A N 1
ATOM 1757 C CA . GLN A 1 225 ? -13.069 23.970 3.545 1.00 77.06 225 GLN A CA 1
ATOM 1758 C C . GLN A 1 225 ? -14.045 23.457 4.613 1.00 77.06 225 GLN A C 1
ATOM 1760 O O . GLN A 1 225 ? -13.650 22.721 5.516 1.00 77.06 225 GLN A O 1
ATOM 1765 N N . THR A 1 226 ? -15.330 23.793 4.488 1.00 75.06 226 THR A N 1
ATOM 1766 C CA . THR A 1 226 ? -16.342 23.549 5.530 1.00 75.06 226 THR A CA 1
ATOM 1767 C C . THR A 1 226 ? -17.098 22.223 5.375 1.00 75.06 226 THR A C 1
ATOM 1769 O O . THR A 1 226 ? -17.491 21.612 6.371 1.00 75.06 226 THR A O 1
ATOM 1772 N N . VAL A 1 227 ? -17.287 21.720 4.150 1.00 78.25 227 VAL A N 1
ATOM 1773 C CA . VAL A 1 227 ? -18.140 20.544 3.894 1.00 78.25 227 VAL A CA 1
ATOM 1774 C C . VAL A 1 227 ? -17.405 19.212 4.133 1.00 78.25 227 VAL A C 1
ATOM 1776 O O . VAL A 1 227 ? -16.431 18.864 3.454 1.00 78.25 227 VAL A O 1
ATOM 1779 N N . LYS A 1 228 ? -17.940 18.383 5.046 1.00 60.06 228 LYS A N 1
ATOM 1780 C CA . LYS A 1 228 ? -17.582 16.956 5.184 1.00 60.06 228 LYS A CA 1
ATOM 1781 C C . LYS A 1 228 ? -18.226 16.158 4.042 1.00 60.06 228 LYS A C 1
ATOM 1783 O O . LYS A 1 228 ? -19.413 15.871 4.081 1.00 60.06 228 LYS A O 1
ATOM 1788 N N . GLY A 1 229 ? -17.427 15.766 3.047 1.00 68.12 229 GLY A N 1
ATOM 1789 C CA . GLY A 1 229 ? -17.900 15.011 1.873 1.00 68.12 229 GLY A CA 1
ATOM 1790 C C . GLY A 1 229 ? -17.797 15.803 0.569 1.00 68.12 229 GLY A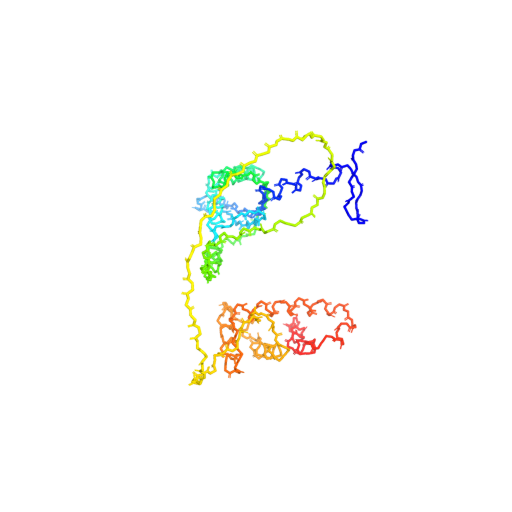 C 1
ATOM 1791 O O . GLY A 1 229 ? -18.775 15.975 -0.147 1.00 68.12 229 GLY A O 1
ATOM 1792 N N . ARG A 1 230 ? -16.585 16.265 0.237 1.00 80.06 230 ARG A N 1
ATOM 1793 C CA . ARG A 1 230 ? -16.295 17.201 -0.869 1.00 80.06 230 ARG A CA 1
ATOM 1794 C C . ARG A 1 230 ? -16.648 16.687 -2.277 1.00 80.06 230 ARG A C 1
ATOM 1796 O O . ARG A 1 230 ? -16.495 17.431 -3.235 1.00 80.06 230 ARG A O 1
ATOM 1803 N N . MET A 1 231 ? -17.077 15.429 -2.422 1.00 86.12 231 MET A N 1
ATOM 1804 C CA . MET A 1 231 ? -17.467 14.853 -3.717 1.00 86.12 231 MET A CA 1
ATOM 1805 C C . MET A 1 231 ? -18.710 15.516 -4.309 1.00 86.12 231 MET A C 1
ATOM 1807 O O . MET A 1 231 ? -18.721 15.753 -5.511 1.00 86.12 231 MET A O 1
ATOM 1811 N N . VAL A 1 232 ? -19.669 15.925 -3.475 1.00 86.06 232 VAL A N 1
ATOM 1812 C CA . VAL A 1 232 ? -20.863 16.666 -3.925 1.00 86.06 232 VAL A CA 1
ATOM 1813 C C . VAL A 1 232 ? -20.474 18.006 -4.561 1.00 86.06 232 VAL A C 1
ATOM 1815 O O . VAL A 1 232 ? -21.000 18.397 -5.595 1.00 86.06 232 VAL A O 1
ATOM 1818 N N . LEU A 1 233 ? -19.450 18.675 -4.025 1.00 89.31 233 LEU A N 1
ATOM 1819 C CA . LEU A 1 233 ? -18.945 19.922 -4.604 1.00 89.31 233 LEU A CA 1
ATOM 1820 C C . LEU A 1 233 ? -18.257 19.692 -5.962 1.00 89.31 233 LEU A C 1
ATOM 1822 O O . LEU A 1 233 ? -18.308 20.546 -6.841 1.00 89.31 233 LEU A O 1
ATOM 1826 N N . TRP A 1 234 ? -17.640 18.524 -6.173 1.00 92.38 234 TRP A N 1
ATOM 1827 C CA . TRP A 1 234 ? -17.098 18.155 -7.485 1.00 92.38 234 TRP A CA 1
ATOM 1828 C C . TRP A 1 234 ? -18.198 17.837 -8.505 1.00 92.38 234 TRP A C 1
ATOM 1830 O O . TRP A 1 234 ? -18.005 18.089 -9.696 1.00 92.38 234 TRP A O 1
ATOM 1840 N N . GLU A 1 235 ? -19.340 17.310 -8.058 1.00 91.50 235 GLU A N 1
ATOM 1841 C CA . GLU A 1 235 ? -20.540 17.137 -8.884 1.00 91.50 235 GLU A CA 1
ATOM 1842 C C . GLU A 1 235 ? -21.124 18.487 -9.306 1.00 91.50 235 GLU A C 1
ATOM 1844 O O . GLU A 1 235 ? -21.406 18.684 -10.487 1.00 91.50 235 GLU A O 1
ATOM 1849 N N . GLU A 1 236 ? -21.190 19.455 -8.390 1.00 91.50 236 GLU A N 1
ATOM 1850 C CA . GLU A 1 236 ? -21.619 20.828 -8.689 1.00 91.50 236 GLU A CA 1
ATOM 1851 C C . GLU A 1 236 ? -20.680 21.541 -9.681 1.00 91.50 236 GLU A C 1
ATOM 1853 O O . GLU A 1 236 ? -21.147 22.185 -10.628 1.00 91.50 236 GLU A O 1
ATOM 1858 N N . ILE A 1 237 ? -19.358 21.379 -9.531 1.00 92.31 237 ILE A N 1
ATOM 1859 C CA . ILE A 1 237 ? -18.368 21.913 -10.484 1.00 92.31 237 ILE A CA 1
ATOM 1860 C C . ILE A 1 237 ? -18.525 21.254 -11.857 1.00 92.31 237 ILE A C 1
ATOM 1862 O O . ILE A 1 237 ? -18.552 21.942 -12.875 1.00 92.31 237 ILE A O 1
ATOM 1866 N N . SER A 1 238 ? -18.635 19.924 -11.905 1.00 92.94 238 SER A N 1
ATOM 1867 C CA . SER A 1 238 ? -18.834 19.178 -13.153 1.00 92.94 238 SER A CA 1
ATOM 1868 C C . SER A 1 238 ? -20.131 19.593 -13.857 1.00 92.94 238 SER A C 1
ATOM 1870 O O . SER A 1 238 ? -20.122 19.834 -15.063 1.00 92.94 238 SER A O 1
ATOM 1872 N N . GLY A 1 239 ? -21.221 19.775 -13.106 1.00 92.00 239 GLY A N 1
ATOM 1873 C CA . GLY A 1 239 ? -22.486 20.287 -13.629 1.00 92.00 239 GLY A CA 1
ATOM 1874 C C . GLY A 1 239 ? -22.378 21.721 -14.154 1.00 92.00 239 GLY A C 1
ATOM 1875 O O . GLY A 1 239 ? -22.960 22.048 -15.187 1.00 92.00 239 GLY A O 1
ATOM 1876 N N . SER A 1 240 ? -21.599 22.576 -13.491 1.00 91.62 240 SER A N 1
ATOM 1877 C CA . SER A 1 240 ? -21.350 23.953 -13.940 1.00 91.62 240 SER A CA 1
ATOM 1878 C C . SER A 1 240 ? -20.494 24.007 -15.208 1.00 91.62 240 SER A C 1
ATOM 1880 O O . SER A 1 240 ? -20.801 24.771 -16.121 1.00 91.62 240 SER A O 1
ATOM 1882 N N . LEU A 1 241 ? -19.489 23.135 -15.326 1.00 91.19 241 LEU A N 1
ATOM 1883 C CA . LEU A 1 241 ? -18.717 22.955 -16.559 1.00 91.19 241 LEU A CA 1
ATOM 1884 C C . LEU A 1 241 ? -19.595 22.444 -17.705 1.00 91.19 241 LEU A C 1
ATOM 1886 O O . LEU A 1 241 ? -19.495 22.949 -18.823 1.00 91.19 241 LEU A O 1
ATOM 1890 N N . LEU A 1 242 ? -20.513 21.515 -17.427 1.00 91.19 242 LEU A N 1
ATOM 1891 C CA . LEU A 1 242 ? -21.447 21.003 -18.428 1.00 91.19 242 LEU A CA 1
ATOM 1892 C C . LEU A 1 242 ? -22.355 22.111 -18.983 1.00 91.19 242 LEU A C 1
ATOM 1894 O O . LEU A 1 242 ? -22.574 22.163 -20.192 1.00 91.19 242 LEU A O 1
ATOM 1898 N N . LYS A 1 243 ? -22.815 23.042 -18.134 1.00 90.62 243 LYS A N 1
ATOM 1899 C CA . LYS A 1 243 ? -23.573 24.235 -18.565 1.00 90.62 243 LYS A CA 1
ATOM 1900 C C . LYS A 1 243 ? -22.758 25.162 -19.474 1.00 90.62 243 LYS A C 1
ATOM 1902 O O . LYS A 1 243 ? -23.332 25.822 -20.330 1.00 90.62 243 LYS A O 1
ATOM 1907 N N . GLN A 1 244 ? -21.434 25.179 -19.321 1.00 87.81 244 GLN A N 1
ATOM 1908 C CA . GLN A 1 244 ? -20.502 25.892 -20.205 1.00 87.81 244 GLN A CA 1
ATOM 1909 C C . GLN A 1 244 ? -20.132 25.079 -21.466 1.00 87.81 244 GLN A C 1
ATOM 1911 O O . GLN A 1 244 ? -19.258 25.483 -22.229 1.00 87.81 244 GLN A O 1
ATOM 1916 N N . GLY A 1 245 ? -20.770 23.924 -21.696 1.00 87.56 245 GLY A N 1
ATOM 1917 C CA . GLY A 1 245 ? -20.493 23.032 -22.827 1.00 87.56 245 GLY A CA 1
ATOM 1918 C C . GLY A 1 245 ? -19.278 22.116 -22.630 1.00 87.56 245 GLY A C 1
ATOM 1919 O O . GLY A 1 245 ? -18.881 21.407 -23.554 1.00 87.56 245 GLY A O 1
ATOM 1920 N N . ILE A 1 246 ? -18.684 22.098 -21.434 1.00 88.81 246 ILE A N 1
ATOM 1921 C CA . ILE A 1 246 ? -17.497 21.307 -21.102 1.00 88.81 246 ILE A CA 1
ATOM 1922 C C . ILE A 1 246 ? -17.940 20.005 -20.430 1.00 88.81 246 ILE A C 1
ATOM 1924 O O . ILE A 1 246 ? -18.313 19.967 -19.260 1.00 88.81 246 ILE A O 1
ATOM 1928 N N . THR A 1 247 ? -17.884 18.898 -21.171 1.00 89.69 247 THR A N 1
ATOM 1929 C CA . THR A 1 247 ? -18.299 17.584 -20.654 1.00 89.69 247 THR A CA 1
ATOM 1930 C C . THR A 1 247 ? -17.134 16.894 -19.943 1.00 89.69 247 THR A C 1
ATOM 1932 O O . THR A 1 247 ? -16.329 16.203 -20.571 1.00 89.69 247 THR A O 1
ATOM 1935 N N . ARG A 1 248 ? -17.022 17.093 -18.626 1.00 89.00 248 ARG A N 1
ATOM 1936 C CA . ARG A 1 248 ? -15.991 16.478 -17.770 1.00 89.00 248 ARG A CA 1
ATOM 1937 C C . ARG A 1 248 ? -16.619 15.925 -16.504 1.00 89.00 248 ARG A C 1
ATOM 1939 O O . ARG A 1 248 ? -17.451 16.593 -15.900 1.00 89.00 248 ARG A O 1
ATOM 1946 N N . THR A 1 249 ? -16.226 14.720 -16.099 1.00 88.88 249 THR A N 1
ATOM 1947 C CA . THR A 1 249 ? -16.788 14.075 -14.903 1.00 88.88 249 THR A CA 1
ATOM 1948 C C . THR A 1 249 ? -16.204 14.673 -13.614 1.00 88.88 249 THR A C 1
ATOM 1950 O O . THR A 1 249 ? -15.070 15.163 -13.630 1.00 88.88 249 THR A O 1
ATOM 1953 N N . PRO A 1 250 ? -16.906 14.575 -12.468 1.00 89.62 250 PRO A N 1
ATOM 1954 C CA . PRO A 1 250 ? -16.415 15.077 -11.177 1.00 89.62 250 PRO A CA 1
ATOM 1955 C C . PRO A 1 250 ? -15.024 14.536 -10.811 1.00 89.62 250 PRO A C 1
ATOM 1957 O O . PRO A 1 250 ? -14.156 15.264 -10.328 1.00 89.62 250 PRO A O 1
ATOM 1960 N N . ALA A 1 251 ? -14.777 13.257 -11.114 1.00 87.12 251 ALA A N 1
ATOM 1961 C CA . ALA A 1 251 ? -13.489 12.606 -10.894 1.00 87.12 251 ALA A CA 1
ATOM 1962 C C . ALA A 1 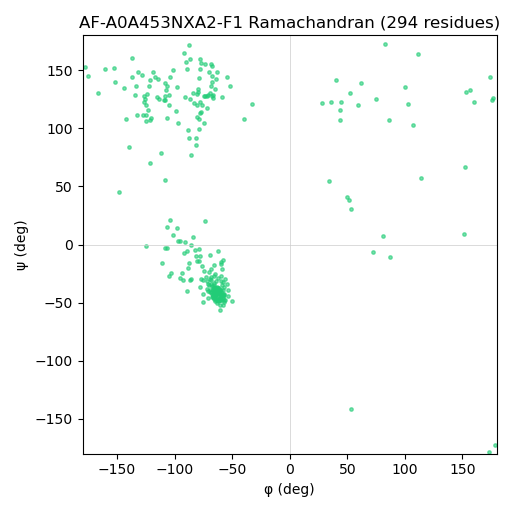251 ? -12.368 13.187 -11.777 1.00 87.12 251 ALA A C 1
ATOM 1964 O O . ALA A 1 251 ? -11.242 13.353 -11.307 1.00 87.12 251 ALA A O 1
ATOM 1965 N N . GLN A 1 252 ? -12.666 13.534 -13.036 1.00 88.81 252 GLN A N 1
ATOM 1966 C CA . GLN A 1 252 ? -11.700 14.177 -13.931 1.00 88.81 252 GLN A CA 1
ATOM 1967 C C . GLN A 1 252 ? -11.360 15.596 -13.456 1.00 88.81 252 GLN A C 1
ATOM 1969 O O . GLN A 1 252 ? -10.184 15.956 -13.439 1.00 88.81 252 GLN A O 1
ATOM 1974 N N . CYS A 1 253 ? -12.362 16.371 -13.026 1.00 90.31 253 CYS A N 1
ATOM 1975 C CA . CYS A 1 253 ? -12.167 17.706 -12.452 1.00 90.31 253 CYS A CA 1
ATOM 1976 C C . CYS A 1 253 ? -11.258 17.653 -11.218 1.00 90.31 253 CYS A C 1
ATOM 1978 O O . CYS A 1 253 ? -10.271 18.382 -11.141 1.00 90.31 253 CYS A O 1
ATOM 1980 N N . LYS A 1 254 ? -11.532 16.719 -10.297 1.00 90.81 254 LYS A N 1
ATOM 1981 C CA . LYS A 1 254 ? -10.706 16.490 -9.105 1.00 90.81 254 LYS A CA 1
ATOM 1982 C C . LYS A 1 254 ? -9.267 16.109 -9.465 1.00 90.81 254 LYS A C 1
ATOM 1984 O O . LYS A 1 254 ? -8.336 16.648 -8.877 1.00 90.81 254 LYS A O 1
ATOM 1989 N N . SER A 1 255 ? -9.076 15.204 -10.427 1.00 89.31 255 SER A N 1
ATOM 1990 C CA . SER A 1 255 ? -7.740 14.767 -10.854 1.00 89.31 255 SER A CA 1
ATOM 1991 C C . SER A 1 255 ? -6.912 15.921 -11.428 1.00 89.31 255 SER A C 1
ATOM 1993 O O . SER A 1 255 ? -5.776 16.129 -11.001 1.00 89.31 255 SER A O 1
ATOM 1995 N N . VAL A 1 256 ? -7.484 16.725 -12.328 1.00 90.50 256 VAL A N 1
ATOM 1996 C CA . VAL A 1 256 ? -6.781 17.897 -12.873 1.00 90.50 256 VAL A CA 1
ATOM 1997 C C . VAL A 1 256 ? -6.488 18.917 -11.788 1.00 90.50 256 VAL A C 1
ATOM 1999 O O . VAL A 1 256 ? -5.368 19.415 -11.717 1.00 90.50 256 VAL A O 1
ATOM 2002 N N . TRP A 1 257 ? -7.446 19.172 -10.898 1.00 91.06 257 TRP A N 1
ATOM 2003 C CA . TRP A 1 257 ? -7.242 20.072 -9.772 1.00 91.06 257 TRP A CA 1
ATOM 2004 C C . TRP A 1 257 ? -6.072 19.635 -8.878 1.00 91.06 257 TRP A C 1
ATOM 2006 O O . TRP A 1 257 ? -5.226 20.457 -8.537 1.00 91.06 257 TRP A O 1
ATOM 2016 N N . THR A 1 258 ? -5.958 18.340 -8.554 1.00 88.44 258 THR A N 1
ATOM 2017 C CA . THR A 1 258 ? -4.817 17.832 -7.770 1.00 88.44 258 THR A CA 1
ATOM 2018 C C . THR A 1 258 ? -3.478 18.038 -8.476 1.00 88.44 258 THR A C 1
ATOM 2020 O O . THR A 1 258 ? -2.510 18.436 -7.836 1.00 88.44 258 THR A O 1
ATOM 2023 N N . SER A 1 259 ? -3.417 17.844 -9.798 1.00 88.31 259 SER A N 1
ATOM 2024 C CA . SER A 1 259 ? -2.199 18.115 -10.570 1.00 88.31 259 SER A CA 1
ATOM 2025 C C . SER A 1 259 ? -1.862 19.607 -10.640 1.00 88.31 259 SER A C 1
ATOM 2027 O O . SER A 1 259 ? -0.686 19.959 -10.667 1.00 88.31 259 SER A O 1
ATOM 2029 N N . LEU A 1 260 ? -2.868 20.486 -10.672 1.00 88.94 260 LEU A N 1
ATOM 2030 C CA . LEU A 1 260 ? -2.660 21.935 -10.647 1.00 88.94 260 LEU A CA 1
ATOM 2031 C C . LEU A 1 260 ? -2.146 22.411 -9.283 1.00 88.94 260 LEU A C 1
ATOM 2033 O O . LEU A 1 260 ? -1.235 23.231 -9.255 1.00 88.94 260 LEU A O 1
ATOM 2037 N N . LEU A 1 261 ? -2.675 21.878 -8.176 1.00 86.75 261 LEU A N 1
ATOM 2038 C CA . LEU A 1 261 ? -2.178 22.183 -6.829 1.00 86.75 261 LEU A CA 1
ATOM 2039 C C . LEU A 1 261 ? -0.716 21.769 -6.654 1.00 86.75 261 LEU A C 1
ATOM 2041 O O . LEU A 1 261 ? 0.093 22.572 -6.204 1.00 86.75 261 LEU A O 1
ATOM 2045 N N . GLN A 1 262 ? -0.369 20.555 -7.086 1.00 85.31 262 GLN A N 1
ATOM 2046 C CA . GLN A 1 262 ? 1.008 20.065 -7.039 1.00 85.31 262 GLN A CA 1
ATOM 2047 C C . GLN A 1 262 ? 1.964 21.005 -7.794 1.00 85.31 262 GLN A C 1
ATOM 2049 O O . GLN A 1 262 ? 2.988 21.424 -7.259 1.00 85.31 262 GLN A O 1
ATOM 2054 N N . LYS A 1 263 ? 1.594 21.404 -9.019 1.00 83.88 263 LYS A N 1
ATOM 2055 C CA . LYS A 1 263 ? 2.391 22.341 -9.826 1.00 83.88 263 LYS A CA 1
ATOM 2056 C C . LYS A 1 263 ? 2.470 23.742 -9.225 1.00 83.88 263 LYS A C 1
ATOM 2058 O O . LYS A 1 263 ? 3.489 24.408 -9.383 1.00 83.88 263 LYS A O 1
ATOM 2063 N N . TYR A 1 264 ? 1.416 24.198 -8.555 1.00 85.12 264 TYR A N 1
ATOM 2064 C CA . TYR A 1 264 ? 1.402 25.480 -7.859 1.00 85.12 264 TYR A CA 1
ATOM 2065 C C . TYR A 1 264 ? 2.380 25.494 -6.678 1.00 85.12 264 TYR A C 1
ATOM 2067 O O . TYR A 1 264 ? 3.178 26.421 -6.569 1.00 85.12 264 TYR A O 1
ATOM 2075 N N . GLU A 1 265 ? 2.388 24.447 -5.848 1.00 83.62 265 GLU A N 1
ATOM 2076 C CA . GLU A 1 265 ? 3.335 24.314 -4.731 1.00 83.62 265 GLU A CA 1
ATOM 2077 C C . GLU A 1 265 ? 4.795 24.214 -5.196 1.00 83.62 265 GLU A C 1
ATOM 2079 O O . GLU A 1 265 ? 5.689 24.765 -4.553 1.00 83.62 265 GLU A O 1
ATOM 2084 N N . GLU A 1 266 ? 5.042 23.539 -6.322 1.00 81.44 266 GLU A N 1
ATOM 2085 C CA . GLU A 1 266 ? 6.359 23.482 -6.967 1.00 81.44 266 GLU A CA 1
ATOM 2086 C C . GLU A 1 266 ? 6.779 24.856 -7.502 1.00 81.44 266 GLU A C 1
ATOM 2088 O O . GLU A 1 266 ? 7.892 25.305 -7.239 1.00 81.44 266 GLU A O 1
ATOM 2093 N N . SER A 1 267 ? 5.863 25.561 -8.174 1.00 81.31 267 SER A N 1
ATOM 2094 C CA . SER A 1 267 ? 6.123 26.891 -8.738 1.00 81.31 267 SER A CA 1
ATOM 2095 C C . SER A 1 267 ? 6.322 27.954 -7.657 1.00 81.31 267 SER A C 1
ATOM 2097 O O . SER A 1 267 ? 7.061 28.900 -7.872 1.00 81.31 267 SER A O 1
ATOM 2099 N N . LYS A 1 268 ? 5.728 27.803 -6.465 1.00 78.06 268 LYS A N 1
ATOM 2100 C CA . LYS A 1 268 ? 5.914 28.739 -5.341 1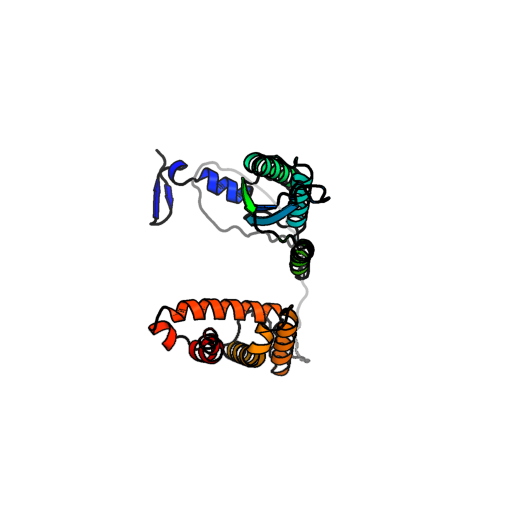.00 78.06 268 LYS A CA 1
ATOM 2101 C C . LYS A 1 268 ? 7.349 28.750 -4.789 1.00 78.06 268 LYS A C 1
ATOM 2103 O O . LYS A 1 268 ? 7.721 29.677 -4.078 1.00 78.06 268 LYS A O 1
ATOM 2108 N N . LYS A 1 269 ? 8.152 27.724 -5.090 1.00 78.25 269 LYS A N 1
ATOM 2109 C CA . LYS A 1 269 ? 9.563 27.626 -4.675 1.00 78.25 269 LYS A CA 1
ATOM 2110 C C . LYS A 1 269 ? 10.530 28.264 -5.679 1.00 78.25 269 LYS A C 1
ATOM 2112 O O . LYS A 1 269 ? 11.721 28.318 -5.392 1.00 78.25 269 LYS A O 1
ATOM 2117 N N . ASP A 1 270 ? 10.032 28.720 -6.829 1.00 77.31 270 ASP A N 1
ATOM 2118 C CA . ASP A 1 270 ? 10.837 29.199 -7.950 1.00 77.31 270 ASP A CA 1
ATOM 2119 C C . ASP A 1 270 ? 10.171 30.408 -8.637 1.00 77.31 270 ASP A C 1
ATOM 2121 O O . ASP A 1 270 ? 9.164 30.278 -9.337 1.00 77.31 270 ASP A O 1
ATOM 2125 N N . GLU A 1 271 ? 10.751 31.600 -8.453 1.00 74.06 271 GLU A N 1
ATOM 2126 C CA . GLU A 1 271 ? 10.212 32.866 -8.972 1.00 74.06 271 GLU A CA 1
ATOM 2127 C C . GLU A 1 271 ? 10.075 32.909 -10.506 1.00 74.06 271 GLU A C 1
ATOM 2129 O O . GLU A 1 271 ? 9.204 33.616 -11.026 1.00 74.06 271 GLU A O 1
ATOM 2134 N N . GLU A 1 272 ? 10.887 32.153 -11.252 1.00 75.12 272 GLU A N 1
ATOM 2135 C CA . GLU A 1 272 ? 10.804 32.090 -12.717 1.00 75.12 272 GLU A CA 1
ATOM 2136 C C . GLU A 1 272 ? 9.543 31.336 -13.163 1.00 75.12 272 GLU A C 1
ATOM 2138 O O . GLU A 1 272 ? 8.817 31.760 -14.072 1.00 75.12 272 GLU A O 1
ATOM 2143 N N . ASN A 1 273 ? 9.221 30.256 -12.451 1.00 74.12 273 ASN A N 1
ATOM 2144 C CA . ASN A 1 273 ? 8.013 29.467 -12.660 1.00 74.12 273 ASN A CA 1
ATOM 2145 C C . ASN A 1 273 ? 6.745 30.213 -12.217 1.00 74.12 273 ASN A C 1
ATOM 2147 O O . ASN A 1 273 ? 5.721 30.110 -12.900 1.00 74.12 273 ASN A O 1
ATOM 2151 N N . MET A 1 274 ? 6.818 31.036 -11.161 1.00 71.06 274 MET A N 1
ATOM 2152 C CA . MET A 1 274 ? 5.719 31.936 -10.765 1.00 71.06 274 MET A CA 1
ATOM 2153 C C . MET A 1 274 ? 5.316 32.894 -11.899 1.00 71.06 274 MET A C 1
ATOM 2155 O O . MET A 1 274 ? 4.133 33.190 -12.070 1.00 71.06 274 MET A O 1
ATOM 2159 N N . ARG A 1 275 ? 6.287 33.373 -12.691 1.00 70.94 275 ARG A N 1
ATOM 2160 C CA . ARG A 1 275 ? 6.050 34.331 -13.789 1.00 70.94 275 ARG A CA 1
ATOM 2161 C C . ARG A 1 275 ? 5.680 33.662 -15.111 1.00 70.94 275 ARG A C 1
ATOM 2163 O O . ARG A 1 275 ? 4.940 34.245 -15.900 1.00 70.94 275 ARG A O 1
ATOM 2170 N N . THR A 1 276 ? 6.181 32.454 -15.354 1.00 76.06 276 THR A N 1
ATOM 2171 C CA . THR A 1 276 ? 6.063 31.778 -16.656 1.00 76.06 276 THR A CA 1
ATOM 2172 C C . THR A 1 276 ? 4.846 30.852 -16.725 1.00 76.06 276 THR A C 1
ATOM 2174 O O . THR A 1 276 ? 4.302 30.592 -17.804 1.00 76.06 276 THR A O 1
ATOM 2177 N N . TRP A 1 277 ? 4.354 30.358 -15.585 1.00 84.19 277 TRP A N 1
ATOM 2178 C CA . TRP A 1 277 ? 3.198 29.474 -15.574 1.00 84.19 277 TRP A CA 1
ATOM 2179 C C . TRP A 1 277 ? 1.873 30.243 -15.686 1.00 84.19 277 TRP A C 1
ATOM 2181 O O . TRP A 1 277 ? 1.394 30.871 -14.746 1.00 84.19 277 TRP A O 1
ATOM 2191 N N . GLN A 1 278 ? 1.213 30.109 -16.839 1.00 84.25 278 GLN A N 1
ATOM 2192 C CA . GLN A 1 278 ? -0.026 30.822 -17.200 1.00 84.25 278 GLN A CA 1
ATOM 2193 C C . GLN A 1 278 ? -1.235 30.638 -16.256 1.00 84.25 278 GLN A C 1
ATOM 2195 O O . GLN A 1 278 ? -2.224 31.357 -16.395 1.00 84.25 278 GLN A O 1
ATOM 2200 N N . TYR A 1 279 ? -1.202 29.665 -15.338 1.00 84.56 279 TYR A N 1
ATOM 2201 C CA . TYR A 1 279 ? -2.267 29.435 -14.350 1.00 84.56 279 TYR A CA 1
ATOM 2202 C C . TYR A 1 279 ? -1.872 29.856 -12.930 1.00 84.56 279 TYR A C 1
ATOM 2204 O O . TYR A 1 279 ? -2.715 29.780 -12.038 1.00 84.56 279 TYR A O 1
ATOM 2212 N N . PHE A 1 280 ? -0.630 30.308 -12.718 1.00 82.69 280 PHE A N 1
ATOM 2213 C CA . PHE A 1 280 ? -0.111 30.651 -11.396 1.00 82.69 280 PHE A CA 1
ATOM 2214 C C . PHE A 1 280 ? -0.922 31.776 -10.755 1.00 82.69 280 PHE A C 1
ATOM 2216 O O . PHE A 1 280 ? -1.514 31.558 -9.709 1.00 82.69 280 PHE A O 1
ATOM 2223 N N . SER A 1 281 ? -1.048 32.927 -11.424 1.00 81.25 281 SER A N 1
ATOM 2224 C CA . SER A 1 281 ? -1.801 34.083 -10.906 1.00 81.25 281 SER A CA 1
ATOM 2225 C C . SER A 1 281 ? -3.270 33.753 -10.607 1.00 81.25 281 SER A C 1
ATOM 2227 O O . SER A 1 281 ? -3.802 34.169 -9.580 1.00 81.25 281 SER A O 1
ATOM 2229 N N . ALA A 1 282 ? -3.913 32.951 -11.463 1.00 82.19 282 ALA A N 1
ATOM 2230 C CA . ALA A 1 282 ? -5.292 32.525 -11.247 1.00 82.19 282 ALA A CA 1
ATOM 2231 C C . ALA A 1 282 ? -5.426 31.599 -10.029 1.00 82.19 282 ALA A C 1
ATOM 2233 O O . ALA A 1 282 ? -6.404 31.708 -9.306 1.00 82.19 282 ALA A O 1
ATOM 2234 N N . MET A 1 283 ? -4.461 30.710 -9.773 1.00 82.94 283 MET A N 1
ATOM 2235 C CA . MET A 1 283 ? -4.470 29.862 -8.575 1.00 82.94 283 MET A CA 1
ATOM 2236 C C . MET A 1 283 ? -4.084 30.611 -7.306 1.00 82.94 283 MET A C 1
ATOM 2238 O O . MET A 1 283 ? -4.729 30.439 -6.273 1.00 82.94 283 MET A O 1
ATOM 2242 N N . ASP A 1 284 ? -3.060 31.452 -7.396 1.00 81.94 284 ASP A N 1
ATOM 2243 C CA . ASP A 1 284 ? -2.543 32.270 -6.306 1.00 81.94 284 ASP A CA 1
ATOM 2244 C C . ASP A 1 284 ? -3.644 33.168 -5.731 1.00 81.94 284 ASP A C 1
ATOM 2246 O O . ASP A 1 284 ? -3.849 33.192 -4.522 1.00 81.94 284 ASP A O 1
ATOM 2250 N N . SER A 1 285 ? -4.468 33.778 -6.591 1.00 82.62 285 SER A N 1
ATOM 2251 C CA . SER A 1 285 ? -5.592 34.625 -6.171 1.00 82.62 285 SER A CA 1
ATOM 2252 C C . SER A 1 285 ? -6.593 33.936 -5.233 1.00 82.62 285 SER A C 1
ATOM 2254 O O . SER A 1 285 ? -7.223 34.621 -4.431 1.00 82.62 285 SER A O 1
ATOM 2256 N N . PHE A 1 286 ? -6.775 32.613 -5.325 1.00 77.50 286 PHE A N 1
ATOM 2257 C CA . PHE A 1 286 ? -7.721 31.875 -4.474 1.00 77.50 286 PHE A CA 1
ATOM 2258 C C . PHE A 1 286 ? -7.036 31.100 -3.342 1.00 77.50 286 PHE A C 1
ATOM 2260 O O . PHE A 1 286 ? -7.686 30.780 -2.348 1.00 77.50 286 PHE A O 1
ATOM 2267 N N . LEU A 1 287 ? -5.756 30.752 -3.500 1.00 74.75 287 LEU A N 1
ATOM 2268 C CA . LEU A 1 287 ? -4.992 29.951 -2.539 1.00 74.75 287 LEU A CA 1
ATOM 2269 C C . LEU A 1 287 ? -4.183 30.812 -1.563 1.00 74.75 287 LEU A C 1
ATOM 2271 O O . LEU A 1 287 ? -3.975 30.407 -0.427 1.00 74.75 287 LEU A O 1
ATOM 2275 N N . SER A 1 288 ? -3.763 32.016 -1.953 1.00 66.62 288 SER A N 1
ATOM 2276 C CA . SER A 1 288 ? -2.988 32.910 -1.080 1.00 66.62 288 SER A CA 1
ATOM 2277 C C . SER A 1 288 ? -3.834 33.648 -0.039 1.00 66.62 288 SER A C 1
ATOM 2279 O O . SER A 1 288 ? -3.291 34.152 0.940 1.00 66.62 288 SER A O 1
ATOM 2281 N N . CYS A 1 289 ? -5.166 33.582 -0.139 1.00 49.94 289 CYS A N 1
ATOM 2282 C CA . CYS A 1 289 ? -6.069 33.977 0.949 1.00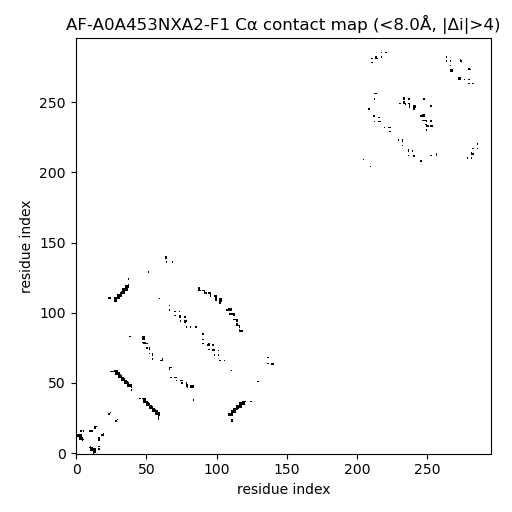 49.94 289 CYS A CA 1
ATOM 2283 C C . CYS A 1 289 ? -6.014 33.020 2.165 1.00 49.94 289 CYS A C 1
ATOM 2285 O O . CYS A 1 289 ? -6.582 33.329 3.210 1.00 49.94 289 CYS A O 1
ATOM 2287 N N . GLU A 1 290 ? -5.328 31.870 2.063 1.00 51.59 290 GLU A N 1
ATOM 2288 C CA . GLU A 1 290 ? -5.118 30.925 3.176 1.00 51.59 290 GLU A CA 1
ATOM 2289 C C . GLU A 1 290 ? -4.007 31.368 4.157 1.00 51.59 290 GLU A C 1
ATOM 2291 O O . GLU A 1 290 ? -3.794 30.713 5.175 1.00 51.59 290 GLU A O 1
ATOM 2296 N N . GLY A 1 291 ? -3.300 32.476 3.886 1.00 41.91 291 GLY A N 1
ATOM 2297 C CA . GLY A 1 291 ? -2.134 32.909 4.668 1.00 41.91 291 GLY A CA 1
ATOM 2298 C C . GLY A 1 291 ? -2.394 33.814 5.881 1.00 41.91 291 GLY A C 1
ATOM 2299 O O . GLY A 1 291 ? -1.535 33.879 6.754 1.00 41.91 291 GLY A O 1
ATOM 2300 N N . GLU A 1 292 ? -3.538 34.502 5.980 1.00 36.25 292 GLU A N 1
ATOM 2301 C CA . GLU A 1 292 ? -3.726 35.559 7.002 1.00 36.25 292 GLU A CA 1
ATOM 2302 C C . GLU A 1 292 ? -4.689 35.217 8.152 1.00 36.25 292 GLU A C 1
ATOM 2304 O O . GLU A 1 292 ? -4.796 35.985 9.105 1.00 36.25 292 GLU A O 1
ATOM 2309 N N . MET A 1 293 ? -5.348 34.053 8.150 1.00 41.38 293 MET A N 1
ATOM 2310 C CA . MET A 1 293 ? -6.300 33.679 9.216 1.00 41.38 293 MET A CA 1
ATOM 2311 C C . MET A 1 293 ? -5.767 32.641 10.220 1.00 41.38 293 MET A C 1
ATOM 2313 O O . MET A 1 293 ? -6.548 31.994 10.911 1.00 41.38 293 MET A O 1
ATOM 2317 N N . ALA A 1 294 ? -4.442 32.490 10.336 1.00 36.56 294 ALA A N 1
ATOM 2318 C CA . ALA A 1 294 ? -3.803 31.627 11.341 1.00 36.56 294 ALA A CA 1
ATOM 2319 C C . ALA A 1 294 ? -3.234 32.386 12.560 1.00 36.56 294 ALA A C 1
ATOM 2321 O O . ALA A 1 294 ? -2.565 31.784 13.398 1.00 36.56 294 ALA A O 1
ATOM 2322 N N . THR A 1 295 ? -3.507 33.687 12.696 1.00 37.47 295 THR A N 1
ATOM 2323 C CA . THR A 1 295 ? -3.157 34.456 13.901 1.00 37.47 295 THR A CA 1
ATOM 2324 C C . THR A 1 295 ? -4.275 35.421 14.283 1.00 37.47 295 THR A C 1
ATOM 2326 O O . THR A 1 295 ? -4.228 36.599 13.929 1.00 37.47 295 THR A O 1
ATOM 2329 N N . LYS A 1 296 ? -5.275 34.924 15.011 1.00 28.34 296 LYS A N 1
ATOM 2330 C CA . LYS A 1 296 ? -6.003 35.663 16.052 1.00 28.34 296 LYS A CA 1
ATOM 2331 C C . LYS A 1 296 ? -6.847 34.712 16.887 1.00 28.34 296 LYS A C 1
ATOM 2333 O O . LYS A 1 296 ? -7.459 33.804 16.289 1.00 28.34 296 LYS A O 1
#

Organism: Aegilops tauschii subsp. strangulata (NCBI:txid200361)

Solvent-accessible surface area (backbone atoms only — not comparable to full-atom values): 18941 Å² total; per-residue (Å²): 130,78,70,50,72,56,77,97,79,44,75,38,36,58,73,79,66,39,46,67,58,54,51,44,37,65,73,29,4,36,35,42,35,43,34,42,37,36,76,70,59,95,90,54,94,67,89,58,41,46,69,50,79,48,78,49,75,43,66,56,85,43,70,86,48,51,53,54,52,51,48,51,54,50,45,50,54,48,46,53,72,43,61,84,84,62,56,60,70,58,51,28,51,51,40,35,54,51,49,42,53,49,45,29,72,73,72,70,35,69,42,49,63,48,53,48,64,44,80,52,88,76,88,74,89,62,78,67,58,64,58,56,58,61,54,55,56,57,67,67,58,72,64,83,83,80,93,77,79,92,72,91,78,84,82,86,88,78,88,84,90,82,84,87,84,89,89,85,90,84,89,83,89,84,87,84,88,86,86,79,92,90,79,90,86,89,84,90,83,89,84,92,79,89,75,80,77,85,85,85,67,96,79,78,79,49,75,67,60,52,50,53,52,50,50,56,48,49,78,42,42,71,57,63,75,70,49,91,67,58,63,60,59,30,45,53,47,24,52,53,36,40,75,74,73,41,90,52,52,34,68,55,53,52,53,52,50,53,55,49,51,53,51,47,62,56,25,74,76,33,76,68,45,48,73,67,39,92,57,38,68,70,47,45,71,59,56,60,71,72,71,74,82,84,77,130

Sequence (296 aa):
RLMYSDGDKAFGTSTDLCIDERFRIASDGIIFVSMEIFRPKPASPQSGLKGKFKITTRCLWLDNGRLLDALYKAAHAALSSCPLNCPLSHMERMVSEILRKMVRKYSGKRPDVIVVASENTTVGFSEEVINRHMSLVDYEKTRPENPEREAEESIPEVMRTTPDDATTSSNAQGNKPKLGKISIIDKDSSTSAPAPAKSSRKNKWKPEEIKSLIQLRGEMNEKFQTVKGRMVLWEEISGSLLKQGITRTPAQCKSVWTSLLQKYEESKKDEENMRTWQYFSAMDSFLSCEGEMATK

Radius of gyration: 30.97 Å; Cα contacts (8 Å, |Δi|>4): 246; chains: 1; bounding box: 60×69×100 Å

pLDDT: mean 71.66, std 25.26, range [22.8, 97.31]

Mean predicted aligned error: 21.14 Å

Foldseek 3Di:
DDWDDDPPPDIGDCVVVVVVVVVLCLFQWAKEKEKEWEQDDPPDPDQFIDIDIDIDIDNADCVLVPLVVVLVVQLRVQRRPDDSPDDPVVSQVSSQVSNQVSSCVVPVGRYHYGYHYDYDPDDDDDPVVVVVVVVVSVVSNPDDDDDDDDDDDDDDDDDDDDDDDDDDDDYDDDDDDDDDDDDDDDDDDDDDDDDDDDPPPPDDDDPVNLLLLLVLCLVCVVVCVPDDPCLVVLVVSQVVCVVVVHRDHSVSSVVVVVVVVVLLVVLVVPVVSCVPPPCNVSNCVRPVVVPPPPDD